Protein AF-M9V2Q6-F1 (afdb_monomer_lite)

Structure (mmCIF, N/CA/C/O backbone):
data_AF-M9V2Q6-F1
#
_entry.id   AF-M9V2Q6-F1
#
loop_
_atom_site.group_PDB
_atom_site.id
_atom_site.type_symbol
_atom_site.label_atom_id
_atom_site.label_alt_id
_atom_site.label_comp_id
_atom_site.label_asym_id
_atom_site.label_entity_id
_atom_site.label_seq_id
_atom_site.pdbx_PDB_ins_code
_atom_site.Cartn_x
_atom_site.Cartn_y
_atom_site.Cartn_z
_atom_site.occupancy
_atom_site.B_iso_or_equiv
_atom_site.auth_seq_id
_atom_site.auth_comp_id
_atom_site.auth_asym_id
_atom_site.auth_atom_id
_atom_site.pdbx_PDB_model_num
ATOM 1 N N . ASN A 1 1 ? 34.452 -15.647 -10.665 1.00 63.59 1 ASN A N 1
ATOM 2 C CA . ASN A 1 1 ? 34.315 -14.221 -10.285 1.00 63.59 1 ASN A CA 1
ATOM 3 C C . ASN A 1 1 ? 35.186 -13.336 -11.166 1.00 63.59 1 ASN A C 1
ATOM 5 O O . ASN A 1 1 ? 36.189 -12.822 -10.697 1.00 63.59 1 ASN A O 1
ATOM 9 N N . SER A 1 2 ? 34.833 -13.188 -12.444 1.00 81.12 2 SER A N 1
ATOM 10 C CA . SER A 1 2 ? 35.677 -12.499 -13.441 1.00 81.12 2 SER A CA 1
ATOM 11 C C . SER A 1 2 ? 34.898 -11.593 -14.402 1.00 81.12 2 SER A C 1
ATOM 13 O O . SER A 1 2 ? 35.513 -10.919 -15.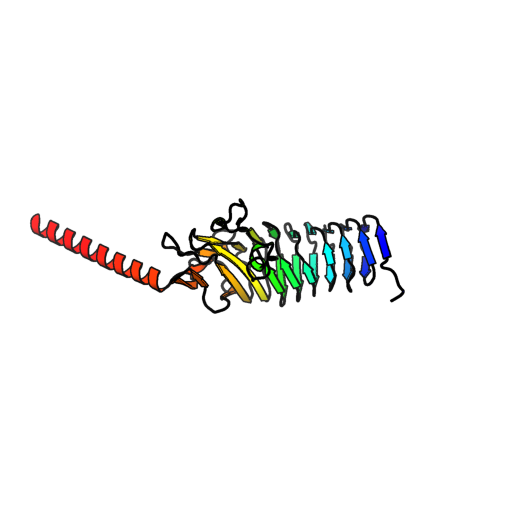219 1.00 81.12 2 SER A O 1
ATOM 15 N N . ILE A 1 3 ? 33.566 -11.535 -14.298 1.00 86.75 3 ILE A N 1
ATOM 16 C CA . ILE A 1 3 ? 32.744 -10.626 -15.103 1.00 86.75 3 ILE A CA 1
ATOM 17 C C . ILE A 1 3 ? 32.421 -9.401 -14.236 1.00 86.75 3 ILE A C 1
ATOM 19 O O . ILE A 1 3 ? 31.802 -9.571 -13.183 1.00 86.75 3 ILE A O 1
ATOM 23 N N . PRO A 1 4 ? 32.868 -8.190 -14.614 1.00 93.00 4 PRO A N 1
ATOM 24 C CA . PRO A 1 4 ? 32.534 -6.972 -13.887 1.00 93.00 4 PRO A CA 1
ATOM 25 C C . PRO A 1 4 ? 31.066 -6.586 -14.102 1.00 93.00 4 PRO A C 1
ATOM 27 O O . PRO A 1 4 ? 30.475 -6.898 -15.133 1.00 93.00 4 PRO A O 1
ATOM 30 N N . THR A 1 5 ? 30.490 -5.849 -13.151 1.00 96.31 5 THR A N 1
ATOM 31 C CA . THR A 1 5 ? 29.155 -5.260 -13.315 1.00 96.31 5 THR A CA 1
ATOM 32 C C . THR A 1 5 ? 29.193 -4.142 -14.354 1.00 96.31 5 THR A C 1
ATOM 34 O O . THR A 1 5 ? 29.822 -3.104 -14.122 1.00 96.31 5 THR A O 1
ATOM 37 N N . THR A 1 6 ? 28.479 -4.311 -15.467 1.00 98.00 6 THR A N 1
ATOM 38 C CA . THR A 1 6 ? 28.336 -3.292 -16.512 1.00 98.00 6 THR A CA 1
ATOM 39 C C . THR A 1 6 ? 27.699 -2.031 -15.936 1.00 98.00 6 THR A C 1
ATOM 41 O O . THR A 1 6 ? 26.622 -2.089 -15.346 1.00 98.00 6 THR A O 1
ATOM 44 N N . GLN A 1 7 ? 28.357 -0.886 -16.118 1.00 98.31 7 GLN A N 1
ATOM 45 C CA . GLN A 1 7 ? 27.815 0.421 -15.748 1.00 98.31 7 GLN A CA 1
ATOM 46 C C . GLN A 1 7 ? 27.148 1.048 -16.971 1.00 98.31 7 GLN A C 1
ATOM 48 O O . GLN A 1 7 ? 27.816 1.336 -17.961 1.00 98.31 7 GLN A O 1
ATOM 53 N N . ILE A 1 8 ? 25.841 1.268 -16.899 1.00 98.44 8 ILE A N 1
ATOM 54 C CA . ILE A 1 8 ? 25.074 1.984 -17.916 1.00 98.44 8 ILE A CA 1
ATOM 55 C C . ILE A 1 8 ? 24.845 3.386 -17.363 1.00 98.44 8 ILE A C 1
ATOM 57 O O . ILE A 1 8 ? 24.018 3.581 -16.478 1.00 98.44 8 ILE A O 1
ATOM 61 N N . ASN A 1 9 ? 25.633 4.352 -17.828 1.00 98.44 9 ASN A N 1
ATOM 62 C CA . ASN A 1 9 ? 25.577 5.731 -17.348 1.00 98.44 9 ASN A CA 1
ATOM 63 C C . ASN A 1 9 ? 24.771 6.569 -18.338 1.00 98.44 9 ASN A C 1
ATOM 65 O O . ASN A 1 9 ? 25.259 6.887 -19.420 1.00 98.44 9 ASN A O 1
ATOM 69 N N . GLY A 1 10 ? 23.537 6.901 -17.976 1.00 98.00 10 GLY A N 1
ATOM 70 C CA . GLY A 1 10 ? 22.618 7.608 -18.858 1.00 98.00 10 GLY A CA 1
ATOM 71 C C . GLY A 1 10 ? 21.169 7.233 -18.587 1.00 98.00 10 GLY A C 1
ATOM 72 O O . GLY A 1 10 ? 20.883 6.240 -17.925 1.00 98.00 10 GLY A O 1
ATOM 73 N N . SER A 1 11 ? 20.254 8.053 -19.095 1.00 98.44 11 SER A N 1
ATOM 74 C CA . SER A 1 11 ? 18.816 7.783 -19.004 1.00 98.44 11 SER A CA 1
ATOM 75 C C . SER A 1 11 ? 18.320 7.041 -20.245 1.00 98.44 11 SER A C 1
ATOM 77 O O . SER A 1 11 ? 18.898 7.174 -21.322 1.00 98.44 11 SER A O 1
ATOM 79 N N . ILE A 1 12 ? 17.239 6.281 -20.093 1.00 98.75 12 ILE A N 1
ATOM 80 C CA . ILE A 1 12 ? 16.606 5.501 -21.161 1.00 98.75 12 ILE A CA 1
ATOM 81 C C . ILE A 1 12 ? 15.215 6.080 -21.419 1.00 98.75 12 ILE A C 1
ATOM 83 O O . ILE A 1 12 ? 14.452 6.285 -20.479 1.00 98.75 12 ILE A O 1
ATOM 87 N N . ASN A 1 13 ? 14.877 6.329 -22.685 1.00 98.75 13 ASN A N 1
ATOM 88 C CA . ASN A 1 13 ? 13.529 6.716 -23.100 1.00 98.75 13 ASN A CA 1
ATOM 89 C C . ASN A 1 13 ? 13.002 5.666 -24.079 1.00 98.75 13 ASN A C 1
ATOM 91 O O . ASN A 1 13 ? 13.680 5.359 -25.059 1.00 98.75 13 ASN A O 1
ATOM 95 N N . LEU A 1 14 ? 11.824 5.112 -23.797 1.00 98.75 14 LEU A N 1
ATOM 96 C CA . LEU A 1 14 ? 11.160 4.102 -24.615 1.00 98.75 14 LEU A CA 1
ATOM 97 C C . LEU A 1 14 ? 9.819 4.650 -25.116 1.00 98.75 14 LEU A C 1
ATOM 99 O O . LEU A 1 14 ? 9.042 5.190 -24.330 1.00 98.75 14 LEU A O 1
ATOM 103 N N . THR A 1 15 ? 9.557 4.498 -26.412 1.00 98.50 15 THR A N 1
ATOM 104 C CA . THR A 1 15 ? 8.313 4.910 -27.087 1.00 98.50 15 THR A CA 1
ATOM 105 C C . THR A 1 15 ? 7.748 3.757 -27.909 1.00 98.50 15 THR A C 1
ATOM 107 O O . THR A 1 15 ? 8.392 2.709 -28.046 1.00 98.50 15 THR A O 1
ATOM 110 N N . ASP A 1 16 ? 6.552 3.940 -28.465 1.00 98.19 16 ASP A N 1
ATOM 111 C CA . ASP A 1 16 ? 5.881 2.970 -29.328 1.00 98.19 16 ASP A CA 1
ATOM 112 C C . ASP A 1 16 ? 5.758 1.592 -28.655 1.00 98.19 16 ASP A C 1
ATOM 114 O O . ASP A 1 16 ? 5.051 1.439 -27.663 1.00 98.19 16 ASP A O 1
ATOM 118 N N . ASN A 1 17 ? 6.465 0.585 -29.170 1.00 98.44 17 ASN A N 1
ATOM 119 C CA . ASN A 1 17 ? 6.501 -0.782 -28.645 1.00 98.44 17 ASN A CA 1
ATOM 120 C C . ASN A 1 17 ? 7.916 -1.182 -28.178 1.00 98.44 17 ASN A C 1
ATOM 122 O O . ASN A 1 17 ? 8.241 -2.369 -28.093 1.00 98.44 17 ASN A O 1
ATOM 126 N N . ALA A 1 18 ? 8.798 -0.205 -27.935 1.00 98.62 18 ALA A N 1
ATOM 127 C CA . ALA A 1 18 ? 10.183 -0.466 -27.560 1.00 98.62 18 ALA A CA 1
ATOM 128 C C . ALA A 1 18 ? 10.270 -1.246 -26.241 1.00 98.62 18 ALA A C 1
ATOM 130 O O . ALA A 1 18 ? 9.523 -0.997 -25.297 1.00 98.62 18 ALA A O 1
ATOM 131 N N . THR A 1 19 ? 11.213 -2.184 -26.166 1.00 98.69 19 THR A N 1
ATOM 132 C CA . THR A 1 19 ? 11.428 -3.020 -24.980 1.00 98.69 19 THR A CA 1
ATOM 133 C C . THR A 1 19 ? 12.894 -2.988 -24.570 1.00 98.69 19 THR A C 1
ATOM 135 O O . THR A 1 19 ? 13.773 -3.204 -25.404 1.00 98.69 19 THR A O 1
ATOM 138 N N . VAL A 1 20 ? 13.166 -2.772 -23.281 1.00 98.69 20 VAL A N 1
ATOM 139 C CA . VAL A 1 20 ? 14.511 -2.873 -22.695 1.00 98.69 20 VAL A CA 1
ATOM 140 C C . VAL A 1 20 ? 14.498 -3.796 -21.486 1.00 98.69 20 VAL A C 1
ATOM 142 O O . VAL A 1 20 ? 13.658 -3.676 -20.600 1.00 98.69 20 VAL A O 1
ATOM 145 N N . ASN A 1 21 ? 15.492 -4.682 -21.421 1.00 98.62 21 ASN A N 1
ATOM 146 C CA . ASN A 1 21 ? 15.710 -5.574 -20.289 1.00 98.62 21 ASN A CA 1
ATOM 147 C C . ASN A 1 21 ? 17.121 -5.360 -19.730 1.00 98.62 21 ASN A C 1
ATOM 149 O O . ASN A 1 21 ? 18.105 -5.598 -20.430 1.00 98.62 21 ASN A O 1
ATOM 153 N N . ILE A 1 22 ? 17.224 -4.963 -18.464 1.00 98.50 22 ILE A N 1
ATOM 154 C CA . ILE A 1 22 ? 18.486 -4.852 -17.728 1.00 98.50 22 ILE A CA 1
ATOM 155 C C . ILE A 1 22 ? 18.500 -5.948 -16.672 1.00 98.50 22 ILE A C 1
ATOM 157 O O . ILE A 1 22 ? 17.671 -5.956 -15.766 1.00 98.50 22 ILE A O 1
ATOM 161 N N . HIS A 1 23 ? 19.437 -6.885 -16.788 1.00 97.94 23 HIS A N 1
ATOM 162 C CA . HIS A 1 23 ? 19.469 -8.057 -15.923 1.00 97.94 23 HIS A CA 1
ATOM 163 C C . HIS A 1 23 ? 20.891 -8.494 -15.566 1.00 97.94 23 HIS A C 1
ATOM 165 O O . HIS A 1 23 ? 21.846 -8.190 -16.281 1.00 97.94 23 HIS A O 1
ATOM 171 N N . GLY A 1 24 ? 21.037 -9.236 -14.466 1.00 97.19 24 GLY A N 1
ATOM 172 C CA . GLY A 1 24 ? 22.316 -9.825 -14.075 1.00 97.19 24 GLY A CA 1
ATOM 173 C C . GLY A 1 24 ? 23.302 -8.801 -13.515 1.00 97.19 24 GLY A C 1
ATOM 174 O O . GLY A 1 24 ? 22.954 -7.922 -12.728 1.00 97.19 24 GLY A O 1
ATOM 175 N N . LEU A 1 25 ? 24.564 -8.919 -13.932 1.00 97.25 25 LEU A N 1
ATOM 176 C CA . LEU A 1 25 ? 25.657 -8.033 -13.530 1.00 97.25 25 LEU A CA 1
ATOM 177 C C . LEU A 1 25 ? 25.597 -6.701 -14.295 1.00 97.25 25 LEU A C 1
ATOM 179 O O . LEU A 1 25 ? 26.531 -6.333 -15.001 1.00 97.25 25 LEU A O 1
ATOM 183 N N . ALA A 1 26 ? 24.497 -5.967 -14.142 1.00 98.38 26 ALA A N 1
ATOM 184 C CA . ALA A 1 26 ? 24.284 -4.664 -14.758 1.00 98.38 26 ALA A CA 1
ATOM 185 C C . ALA A 1 26 ? 23.773 -3.642 -13.738 1.00 98.38 26 ALA A C 1
ATOM 187 O O . ALA A 1 26 ? 22.954 -3.945 -12.865 1.00 98.38 26 ALA A O 1
ATOM 188 N N . LYS A 1 27 ? 24.265 -2.409 -13.864 1.00 98.69 27 LYS A N 1
ATOM 189 C CA . LYS A 1 27 ? 23.850 -1.266 -13.061 1.00 98.69 27 LYS A CA 1
ATOM 190 C C . LYS A 1 27 ? 23.510 -0.082 -13.960 1.00 98.69 27 LYS A C 1
ATOM 192 O O . LYS A 1 27 ? 24.400 0.469 -14.603 1.00 98.69 27 LYS A O 1
ATOM 197 N N . LEU A 1 28 ? 22.242 0.319 -13.971 1.00 98.81 28 LEU A N 1
ATOM 198 C CA . LEU A 1 28 ? 21.776 1.547 -14.611 1.00 98.81 28 LEU A CA 1
ATOM 199 C C . LEU A 1 28 ? 21.917 2.722 -13.644 1.00 98.81 28 LEU A C 1
ATOM 201 O O . LEU A 1 28 ? 21.315 2.719 -12.575 1.00 98.81 28 LEU A O 1
ATOM 205 N N . ASN A 1 29 ? 22.695 3.728 -14.021 1.00 98.75 29 ASN A N 1
ATOM 206 C CA . ASN A 1 29 ? 22.812 5.002 -13.322 1.00 98.75 29 ASN A CA 1
ATOM 207 C C . ASN A 1 29 ? 22.084 6.067 -14.162 1.00 98.75 29 ASN A C 1
ATOM 209 O O . ASN A 1 29 ? 22.701 6.766 -14.969 1.00 98.75 29 ASN A O 1
ATOM 213 N N . GLY A 1 30 ? 20.760 6.140 -14.012 1.00 98.62 30 GLY A N 1
ATOM 214 C CA . GLY A 1 30 ? 19.901 7.055 -14.755 1.00 98.62 30 GLY A CA 1
ATOM 215 C C . GLY A 1 30 ? 18.412 6.729 -14.654 1.00 98.62 30 GLY A C 1
ATOM 216 O O . GLY A 1 30 ? 18.001 5.692 -14.126 1.00 98.62 30 GLY A O 1
ATOM 217 N N . ASN A 1 31 ? 17.597 7.655 -15.157 1.00 98.88 31 ASN A N 1
ATOM 218 C CA . ASN A 1 31 ? 16.143 7.522 -15.155 1.00 98.88 31 ASN A CA 1
ATOM 219 C C . ASN A 1 31 ? 15.672 6.677 -16.344 1.00 98.88 31 ASN A C 1
ATOM 221 O O . ASN A 1 31 ? 16.331 6.635 -17.385 1.00 98.88 31 ASN A O 1
ATOM 225 N N . VAL A 1 32 ? 14.503 6.056 -16.209 1.00 98.88 32 VAL A N 1
ATOM 226 C CA . VAL A 1 32 ? 13.803 5.388 -17.311 1.00 98.88 32 VAL A CA 1
ATOM 227 C C . VAL A 1 32 ? 12.451 6.064 -17.516 1.00 98.88 32 VAL A C 1
ATOM 229 O O . VAL A 1 32 ? 11.655 6.150 -16.582 1.00 98.88 32 VAL A O 1
ATOM 232 N N . THR A 1 33 ? 12.192 6.526 -18.735 1.00 98.94 33 THR A N 1
ATOM 233 C CA . THR A 1 33 ? 10.888 7.050 -19.158 1.00 98.94 33 THR A CA 1
ATOM 234 C C . THR A 1 33 ? 10.279 6.090 -20.168 1.00 98.94 33 THR A C 1
ATOM 236 O O . THR A 1 33 ? 10.922 5.762 -21.165 1.00 98.94 33 THR A O 1
ATOM 239 N N . LEU A 1 34 ? 9.046 5.659 -19.926 1.00 98.81 34 LEU A N 1
ATOM 240 C CA . LEU A 1 34 ? 8.287 4.793 -20.815 1.00 98.81 34 LEU A CA 1
ATOM 241 C C . LEU A 1 34 ? 6.994 5.472 -21.265 1.00 98.81 34 LEU A C 1
ATOM 243 O O . LEU A 1 34 ? 6.245 5.982 -20.432 1.00 98.81 34 LEU A O 1
ATOM 247 N N . ILE A 1 35 ? 6.735 5.439 -22.569 1.00 98.56 35 ILE A N 1
ATOM 248 C CA . ILE A 1 35 ? 5.553 6.014 -23.222 1.00 98.56 35 ILE A CA 1
ATOM 249 C C . ILE A 1 35 ? 4.928 4.953 -24.152 1.00 98.56 35 ILE A C 1
ATOM 251 O O . ILE A 1 35 ? 5.567 3.957 -24.500 1.00 98.56 35 ILE A O 1
ATOM 255 N N . ASP A 1 36 ? 3.671 5.153 -24.542 1.00 98.56 36 ASP A N 1
ATOM 256 C CA . ASP A 1 36 ? 2.891 4.292 -25.445 1.00 98.56 36 ASP A CA 1
ATOM 257 C C . ASP A 1 36 ? 2.695 2.875 -24.908 1.00 98.56 36 ASP A C 1
ATOM 259 O O . ASP A 1 36 ? 2.048 2.721 -23.884 1.00 98.56 36 ASP A O 1
ATOM 263 N N . HIS A 1 37 ? 3.210 1.848 -25.578 1.00 98.62 37 HIS A N 1
ATOM 264 C CA . HIS A 1 37 ? 3.114 0.440 -25.180 1.00 98.62 37 HIS A CA 1
ATOM 265 C C . HIS A 1 37 ? 4.493 -0.132 -24.820 1.00 98.62 37 HIS A C 1
ATOM 267 O O . HIS A 1 37 ? 4.700 -1.351 -24.835 1.00 98.62 37 HIS A O 1
ATOM 273 N N . SER A 1 38 ? 5.457 0.746 -24.530 1.00 98.88 38 SER A N 1
ATOM 274 C CA . SER A 1 38 ? 6.830 0.351 -24.244 1.00 98.88 38 SER A CA 1
ATOM 275 C C . SER A 1 38 ? 6.978 -0.402 -22.921 1.00 98.88 38 SER A C 1
ATOM 277 O O . SER A 1 38 ? 6.137 -0.323 -22.020 1.00 98.88 38 SER A O 1
ATOM 279 N N . GLN A 1 39 ? 8.060 -1.174 -22.824 1.00 98.88 39 GLN A N 1
ATOM 280 C CA . GLN A 1 39 ? 8.274 -2.144 -21.754 1.00 98.88 39 GLN A CA 1
ATOM 281 C C . GLN A 1 39 ? 9.688 -2.050 -21.180 1.00 98.88 39 GLN A C 1
ATOM 283 O O . GLN A 1 39 ? 10.676 -2.063 -21.918 1.00 98.88 39 GLN A O 1
ATOM 288 N N . PHE A 1 40 ? 9.803 -2.026 -19.855 1.00 98.94 40 PHE A N 1
ATOM 289 C CA . PHE A 1 40 ? 11.090 -2.059 -19.158 1.00 98.94 40 PHE A CA 1
ATOM 290 C C . PHE A 1 40 ? 11.111 -3.160 -18.106 1.00 98.94 40 PHE A C 1
ATOM 292 O O . PHE A 1 40 ? 10.247 -3.207 -17.233 1.00 98.94 40 PHE A O 1
ATOM 299 N N . THR A 1 41 ? 12.142 -3.998 -18.132 1.00 98.94 41 THR A N 1
ATOM 300 C CA . THR A 1 41 ? 12.368 -4.994 -17.082 1.00 98.94 41 THR A CA 1
ATOM 301 C C . THR A 1 41 ? 13.724 -4.779 -16.433 1.00 98.94 41 THR A C 1
ATOM 303 O O . THR A 1 41 ? 14.751 -4.799 -17.113 1.00 98.94 41 THR A O 1
ATOM 306 N N . LEU A 1 42 ? 13.736 -4.647 -15.109 1.00 98.88 42 LEU A N 1
ATOM 307 C CA . LEU A 1 42 ? 14.929 -4.746 -14.277 1.00 98.88 42 LEU A CA 1
ATOM 308 C C . LEU A 1 42 ? 14.881 -6.080 -13.526 1.00 98.88 42 LEU A C 1
ATOM 310 O O . LEU A 1 42 ? 13.975 -6.281 -12.719 1.00 98.88 42 LEU A O 1
ATOM 314 N N . SER A 1 43 ? 15.821 -6.996 -13.774 1.00 98.81 43 SER A N 1
ATOM 315 C CA . SER A 1 43 ? 15.738 -8.340 -13.184 1.00 98.81 43 SER A CA 1
ATOM 316 C C . SER A 1 43 ? 17.062 -8.986 -12.776 1.00 98.81 43 SER A C 1
ATOM 318 O O . SER A 1 43 ? 18.147 -8.465 -13.026 1.00 98.81 43 SER A O 1
ATOM 320 N N . ASN A 1 44 ? 16.985 -10.148 -12.124 1.00 97.88 44 ASN A N 1
ATOM 321 C CA . ASN A 1 44 ? 18.126 -11.034 -11.861 1.00 97.88 44 ASN A CA 1
ATOM 322 C C . ASN A 1 44 ? 19.315 -10.329 -11.184 1.00 97.88 44 ASN A C 1
ATOM 324 O O . ASN A 1 44 ? 20.437 -10.369 -11.683 1.00 97.88 44 ASN A O 1
ATOM 328 N N . ASN A 1 45 ? 19.074 -9.685 -10.044 1.00 97.38 45 ASN A N 1
ATOM 329 C CA . ASN A 1 45 ? 20.042 -8.925 -9.247 1.00 97.38 45 ASN A CA 1
ATOM 330 C C . ASN A 1 45 ? 20.625 -7.665 -9.909 1.00 97.38 45 ASN A C 1
ATOM 332 O O . ASN A 1 45 ? 21.527 -7.045 -9.334 1.00 97.38 45 ASN A O 1
ATOM 336 N N . ALA A 1 46 ? 20.098 -7.234 -11.058 1.00 98.56 46 ALA A N 1
ATOM 337 C CA . ALA A 1 46 ? 20.456 -5.937 -11.614 1.00 98.56 46 ALA A CA 1
ATOM 338 C C . ALA A 1 46 ? 20.056 -4.797 -10.669 1.00 98.56 46 ALA A C 1
ATOM 340 O O . ALA A 1 46 ? 19.180 -4.925 -9.807 1.00 98.56 46 ALA A O 1
ATOM 341 N N . THR A 1 47 ? 20.727 -3.660 -10.824 1.00 98.81 47 THR A N 1
ATOM 342 C CA . THR A 1 47 ? 20.469 -2.465 -10.018 1.00 98.81 47 THR A CA 1
ATOM 343 C C . THR A 1 47 ? 20.158 -1.274 -10.913 1.00 98.81 47 THR A C 1
ATOM 345 O O . THR A 1 47 ? 20.839 -1.051 -11.908 1.00 98.81 47 THR A O 1
ATOM 348 N N . GLN A 1 48 ? 19.179 -0.467 -10.527 1.00 98.75 48 GLN A N 1
ATOM 349 C CA . GLN A 1 48 ? 18.963 0.865 -11.076 1.00 98.75 48 GLN A CA 1
ATOM 350 C C . GLN A 1 48 ? 19.113 1.897 -9.961 1.00 98.75 48 GLN A C 1
ATOM 352 O O . GLN A 1 48 ? 18.579 1.716 -8.870 1.00 98.75 48 GLN A O 1
ATOM 357 N N . ILE A 1 49 ? 19.828 2.980 -10.245 1.00 98.81 49 ILE A N 1
ATOM 358 C CA . ILE A 1 49 ? 19.830 4.211 -9.460 1.00 98.81 49 ILE A CA 1
ATOM 359 C C . ILE A 1 49 ? 19.225 5.294 -10.345 1.00 98.81 49 ILE A C 1
ATOM 361 O O . ILE A 1 49 ? 19.849 5.718 -11.318 1.00 98.81 49 ILE A O 1
ATOM 365 N N . GLY A 1 50 ? 18.007 5.707 -10.019 1.00 98.69 50 GLY A N 1
ATOM 366 C CA . GLY A 1 50 ? 17.209 6.627 -10.821 1.00 98.69 50 GLY A CA 1
ATOM 367 C C . GLY A 1 50 ? 15.733 6.247 -10.821 1.00 98.69 50 GLY A C 1
ATOM 368 O O . GLY A 1 50 ? 15.355 5.142 -10.437 1.00 98.69 50 GLY A O 1
ATOM 369 N N . ASN A 1 51 ? 14.898 7.187 -11.246 1.00 98.88 51 ASN A N 1
ATOM 370 C CA . ASN A 1 51 ? 13.446 7.054 -11.213 1.00 98.88 51 ASN A CA 1
ATOM 371 C C . ASN A 1 51 ? 12.915 6.305 -12.443 1.00 98.88 51 ASN A C 1
ATOM 373 O O . ASN A 1 51 ? 13.544 6.312 -13.504 1.00 98.88 51 ASN A O 1
ATOM 377 N N . ILE A 1 52 ? 11.719 5.731 -12.314 1.00 98.94 52 ILE A N 1
ATOM 378 C CA . ILE A 1 52 ? 10.932 5.214 -13.437 1.00 98.94 52 ILE A CA 1
ATOM 379 C C . ILE A 1 52 ? 9.678 6.080 -13.592 1.00 98.94 52 ILE A C 1
ATOM 381 O O . ILE A 1 52 ? 8.933 6.287 -12.631 1.00 98.94 52 ILE A O 1
ATOM 385 N N . LYS A 1 53 ? 9.435 6.588 -14.800 1.00 98.94 53 LYS A N 1
ATOM 386 C CA . LYS A 1 53 ? 8.199 7.283 -15.171 1.00 98.94 53 LYS A CA 1
ATOM 387 C C . LYS A 1 53 ? 7.505 6.515 -16.289 1.00 98.94 53 LYS A C 1
ATOM 389 O O . LYS A 1 53 ? 8.143 6.224 -17.298 1.00 98.94 53 LYS A O 1
ATOM 394 N N . LEU A 1 54 ? 6.224 6.214 -16.113 1.00 98.81 54 LEU A N 1
ATOM 395 C CA . LEU A 1 54 ? 5.400 5.511 -17.092 1.00 98.81 54 LEU A CA 1
ATOM 396 C C . LEU A 1 54 ? 4.165 6.337 -17.451 1.00 98.81 54 LEU A C 1
ATOM 398 O O . LEU A 1 54 ? 3.553 6.915 -16.556 1.00 98.81 54 LEU A O 1
ATOM 402 N N . SER A 1 55 ? 3.787 6.344 -18.726 1.00 98.75 55 SER A N 1
ATOM 403 C CA . SER A 1 55 ? 2.547 6.948 -19.230 1.00 98.75 55 SER A CA 1
ATOM 404 C C . SER A 1 55 ? 1.904 6.080 -20.322 1.00 98.75 55 SER A C 1
ATOM 406 O O . SER A 1 55 ? 2.500 5.099 -20.777 1.00 98.75 55 SER A O 1
ATOM 408 N N . ASN A 1 56 ? 0.704 6.441 -20.778 1.00 98.62 56 ASN A N 1
ATOM 409 C CA . ASN A 1 56 ? -0.104 5.679 -21.742 1.00 98.62 56 ASN A CA 1
ATOM 410 C C . ASN A 1 56 ? -0.364 4.231 -21.274 1.00 98.62 56 ASN A C 1
ATOM 412 O O . ASN A 1 56 ? -0.987 4.031 -20.241 1.00 98.62 56 ASN A O 1
ATOM 416 N N . HIS A 1 57 ? 0.085 3.220 -22.016 1.00 98.62 57 HIS A N 1
ATOM 417 C CA . HIS A 1 57 ? -0.077 1.788 -21.724 1.00 98.62 57 HIS A CA 1
ATOM 418 C C . HIS A 1 57 ? 1.269 1.113 -21.403 1.00 98.62 57 HIS A C 1
ATOM 420 O O . HIS A 1 57 ? 1.411 -0.111 -21.522 1.00 98.62 57 HIS A O 1
ATOM 426 N N . ALA A 1 58 ? 2.281 1.907 -21.044 1.00 98.81 58 ALA A N 1
ATOM 427 C CA . ALA A 1 58 ? 3.614 1.411 -20.762 1.00 98.81 58 ALA A CA 1
ATOM 428 C C . ALA A 1 58 ? 3.632 0.524 -19.515 1.00 98.81 58 ALA A C 1
ATOM 430 O O . ALA A 1 58 ? 2.876 0.755 -18.565 1.00 98.81 58 ALA A O 1
ATOM 431 N N . ASN A 1 59 ? 4.540 -0.458 -19.482 1.00 98.81 59 ASN A N 1
ATOM 432 C CA . ASN A 1 59 ? 4.709 -1.290 -18.292 1.00 98.81 59 ASN A CA 1
ATOM 433 C C . ASN A 1 59 ? 6.173 -1.427 -17.874 1.00 98.81 59 ASN A C 1
ATOM 435 O O . ASN A 1 59 ? 7.081 -1.564 -18.693 1.00 98.81 59 ASN A O 1
ATOM 439 N N . ALA A 1 60 ? 6.399 -1.407 -16.562 1.00 98.94 60 ALA A N 1
ATOM 440 C CA . ALA A 1 60 ? 7.704 -1.671 -15.978 1.00 98.94 60 ALA A CA 1
ATOM 441 C C . ALA A 1 60 ? 7.613 -2.785 -14.942 1.00 98.94 60 ALA A C 1
ATOM 443 O O . ALA A 1 60 ? 6.705 -2.807 -14.111 1.00 98.94 60 ALA A O 1
ATOM 444 N N . THR A 1 61 ? 8.584 -3.691 -14.980 1.00 98.94 61 THR A N 1
ATOM 445 C CA . THR A 1 61 ? 8.708 -4.794 -14.031 1.00 98.94 61 THR A CA 1
ATOM 446 C C . THR A 1 61 ? 10.062 -4.742 -13.338 1.00 98.94 61 THR A C 1
ATOM 448 O O . THR A 1 61 ? 11.101 -4.660 -13.990 1.00 98.94 61 THR A O 1
ATOM 451 N N . VAL A 1 62 ? 10.055 -4.829 -12.011 1.00 98.94 62 VAL A N 1
ATOM 452 C CA . VAL A 1 62 ? 11.249 -5.059 -11.192 1.00 98.94 62 VAL A CA 1
ATOM 453 C C . VAL A 1 62 ? 11.115 -6.444 -10.575 1.00 98.94 62 VAL A C 1
ATOM 455 O O . VAL A 1 62 ? 10.260 -6.640 -9.715 1.00 98.94 62 VAL A O 1
ATOM 458 N N . ASP A 1 63 ? 11.928 -7.401 -11.022 1.00 98.81 63 ASP A N 1
ATOM 459 C CA . ASP A 1 63 ? 11.831 -8.808 -10.614 1.00 98.81 63 ASP A CA 1
ATOM 460 C C . ASP A 1 63 ? 13.151 -9.349 -10.062 1.00 98.81 63 ASP A C 1
ATOM 462 O O . ASP A 1 63 ? 14.129 -9.503 -10.794 1.00 98.81 63 ASP A O 1
ATOM 466 N N . ASN A 1 64 ? 13.179 -9.660 -8.764 1.00 98.69 64 ASN A N 1
ATOM 467 C CA . ASN A 1 64 ? 14.387 -10.076 -8.053 1.00 98.69 64 ASN A CA 1
ATOM 468 C C . ASN A 1 64 ? 15.561 -9.111 -8.323 1.00 98.69 64 ASN A C 1
ATOM 470 O O . ASN A 1 64 ? 16.652 -9.519 -8.727 1.00 98.69 64 ASN A O 1
ATOM 474 N N . ALA A 1 65 ? 15.315 -7.806 -8.186 1.00 98.69 65 ALA A N 1
ATOM 475 C CA . ALA A 1 65 ? 16.267 -6.753 -8.531 1.00 98.69 65 ALA A CA 1
ATOM 476 C C . ALA A 1 65 ? 16.161 -5.541 -7.596 1.00 98.69 65 ALA A C 1
ATOM 478 O O . ALA A 1 65 ? 15.297 -5.475 -6.722 1.00 98.69 65 ALA A O 1
ATOM 479 N N . LYS A 1 66 ? 17.080 -4.578 -7.749 1.00 98.75 66 LYS A N 1
ATOM 480 C CA . LYS A 1 66 ? 17.187 -3.406 -6.868 1.00 98.75 66 LYS A CA 1
ATOM 481 C C . LYS A 1 66 ? 16.891 -2.115 -7.622 1.00 98.75 66 LYS A C 1
ATOM 483 O O . LYS A 1 66 ? 17.751 -1.615 -8.343 1.00 98.75 66 LYS A O 1
ATOM 488 N N . LEU A 1 67 ? 15.708 -1.544 -7.403 1.00 98.81 67 LEU A N 1
ATOM 489 C CA . LEU A 1 67 ? 15.369 -0.194 -7.855 1.00 98.81 67 LEU A CA 1
ATOM 490 C C . LEU A 1 67 ? 15.599 0.817 -6.722 1.00 98.81 67 LEU A C 1
ATOM 492 O O . LEU A 1 67 ? 14.910 0.795 -5.702 1.00 98.81 67 LEU A O 1
ATOM 496 N N . ASN A 1 68 ? 16.568 1.707 -6.916 1.00 98.62 68 ASN A N 1
ATOM 497 C CA . ASN A 1 68 ? 16.869 2.826 -6.032 1.00 98.62 68 ASN A CA 1
ATOM 498 C C . ASN A 1 68 ? 16.409 4.137 -6.689 1.00 98.62 68 ASN A C 1
ATOM 500 O O . ASN A 1 68 ? 17.196 4.853 -7.312 1.00 98.62 68 ASN A O 1
ATOM 504 N N . GLY A 1 69 ? 15.104 4.386 -6.608 1.00 98.44 69 GLY A N 1
ATOM 505 C CA . GLY A 1 69 ? 14.444 5.563 -7.156 1.00 98.44 69 GLY A CA 1
ATOM 506 C C . GLY A 1 69 ? 12.926 5.426 -7.118 1.00 98.44 69 GLY A C 1
ATOM 507 O O . GLY A 1 69 ? 12.394 4.342 -6.886 1.00 98.44 69 GLY A O 1
ATOM 508 N N . ASN A 1 70 ? 12.232 6.540 -7.321 1.00 98.88 70 ASN A N 1
ATOM 509 C CA . ASN A 1 70 ? 10.776 6.613 -7.252 1.00 98.88 70 ASN A CA 1
ATOM 510 C C . ASN A 1 70 ? 10.123 6.118 -8.549 1.00 98.88 70 ASN A C 1
ATOM 512 O O . ASN A 1 70 ? 10.713 6.201 -9.630 1.00 98.88 70 ASN A O 1
ATOM 516 N N . VAL A 1 71 ? 8.873 5.671 -8.443 1.00 98.94 71 VAL A N 1
ATOM 517 C CA . VAL A 1 71 ? 8.038 5.250 -9.573 1.00 98.94 71 VAL A CA 1
ATOM 518 C C . VAL A 1 71 ? 6.827 6.170 -9.685 1.00 98.94 71 VAL A C 1
ATOM 520 O O . VAL A 1 71 ? 6.099 6.356 -8.712 1.00 98.94 71 VAL A O 1
ATOM 523 N N . ASN A 1 72 ? 6.603 6.734 -10.871 1.00 98.88 72 ASN A N 1
ATOM 524 C CA . ASN A 1 72 ? 5.435 7.563 -11.171 1.00 98.88 72 ASN A CA 1
ATOM 525 C C . ASN A 1 72 ? 4.701 6.997 -12.387 1.00 98.88 72 ASN A C 1
ATOM 527 O O . ASN A 1 72 ? 5.322 6.805 -13.434 1.00 98.88 72 ASN A O 1
ATOM 531 N N . LEU A 1 73 ? 3.402 6.750 -12.248 1.00 98.81 73 LEU A N 1
ATOM 532 C CA . LEU A 1 73 ? 2.538 6.226 -13.299 1.00 98.81 73 LEU A CA 1
ATOM 533 C C . LEU A 1 73 ? 1.468 7.253 -13.665 1.00 98.81 73 LEU A C 1
ATOM 535 O O . LEU A 1 73 ? 0.860 7.837 -12.761 1.00 98.81 73 LEU A O 1
ATOM 539 N N . THR A 1 74 ? 1.219 7.406 -14.966 1.00 98.81 74 THR A N 1
ATOM 540 C CA . THR A 1 74 ? 0.055 8.116 -15.500 1.00 98.81 74 THR A CA 1
ATOM 541 C C . THR A 1 74 ? -0.749 7.276 -16.493 1.00 98.81 74 THR A C 1
ATOM 543 O O . THR A 1 74 ? -0.241 6.291 -17.039 1.00 98.81 74 THR A O 1
ATOM 546 N N . ASP A 1 75 ? -1.988 7.684 -16.756 1.00 98.38 75 ASP A N 1
ATOM 547 C CA . ASP A 1 75 ? -2.884 7.089 -17.755 1.00 98.38 75 ASP A CA 1
ATOM 548 C C . ASP A 1 75 ? -3.222 5.616 -17.431 1.00 98.38 75 ASP A C 1
ATOM 550 O O . ASP A 1 75 ? -3.708 5.293 -16.358 1.00 98.38 75 ASP A O 1
ATOM 554 N N . SER A 1 76 ? -2.977 4.677 -18.344 1.00 98.50 76 SER A N 1
ATOM 555 C CA . SER A 1 76 ? -3.214 3.238 -18.147 1.00 98.50 76 SER A CA 1
ATOM 556 C C . SER A 1 76 ? -1.926 2.458 -17.854 1.00 98.50 76 SER A C 1
ATOM 558 O O . SER A 1 76 ? -1.870 1.242 -18.057 1.00 98.50 76 SER A O 1
ATOM 560 N N . ALA A 1 77 ? -0.871 3.143 -17.400 1.00 98.81 77 ALA A N 1
ATOM 561 C CA . ALA A 1 77 ? 0.422 2.523 -17.165 1.00 98.81 77 ALA A CA 1
ATOM 562 C C . ALA A 1 77 ? 0.388 1.525 -15.999 1.00 98.81 77 ALA A C 1
ATOM 564 O O . ALA A 1 77 ? -0.370 1.676 -15.030 1.00 98.81 77 ALA A O 1
ATOM 565 N N . GLN A 1 78 ? 1.266 0.519 -16.064 1.00 98.94 78 GLN A N 1
ATOM 566 C CA . GLN A 1 78 ? 1.340 -0.525 -15.042 1.00 98.94 78 GLN A CA 1
ATOM 567 C C . GLN A 1 78 ? 2.755 -0.731 -14.506 1.00 98.94 78 GLN A C 1
ATOM 569 O O . GLN A 1 78 ? 3.734 -0.806 -15.248 1.00 98.94 78 GLN A O 1
ATOM 574 N N . PHE A 1 79 ? 2.864 -0.886 -13.190 1.00 98.94 79 PHE A N 1
ATOM 575 C CA . PHE A 1 79 ? 4.116 -1.212 -12.517 1.00 98.94 79 PHE A CA 1
ATOM 576 C C . PHE A 1 79 ? 3.977 -2.522 -11.752 1.00 98.94 79 PHE A C 1
ATOM 578 O O . PHE A 1 79 ? 3.057 -2.693 -10.948 1.00 98.94 79 PHE A O 1
ATOM 585 N N . SER A 1 80 ? 4.913 -3.442 -11.977 1.00 98.94 80 SER A N 1
ATOM 586 C CA . SER A 1 80 ? 4.981 -4.713 -11.269 1.00 98.94 80 SER A CA 1
ATOM 587 C C . SER A 1 80 ? 6.269 -4.824 -10.460 1.00 98.94 80 SER A C 1
ATOM 589 O O . SER A 1 80 ? 7.370 -4.708 -10.994 1.00 98.94 80 SER A O 1
ATOM 591 N N . LEU A 1 81 ? 6.127 -5.089 -9.163 1.00 98.94 81 LEU A N 1
ATOM 592 C CA . LEU A 1 81 ? 7.226 -5.413 -8.265 1.00 98.94 81 LEU A CA 1
ATOM 593 C C . LEU A 1 81 ? 7.119 -6.887 -7.878 1.00 98.94 81 LEU A C 1
ATOM 595 O O . LEU A 1 81 ? 6.148 -7.293 -7.239 1.00 98.94 81 LEU A O 1
ATOM 599 N N . LYS A 1 82 ? 8.120 -7.680 -8.253 1.00 98.88 82 LYS A N 1
ATOM 600 C CA . LYS A 1 82 ? 8.141 -9.128 -8.057 1.00 98.88 82 LYS A CA 1
ATOM 601 C C . LYS A 1 82 ? 9.381 -9.558 -7.298 1.00 98.88 82 LYS A C 1
ATOM 603 O O . LYS A 1 82 ? 10.476 -9.083 -7.596 1.00 98.88 82 LYS A O 1
ATOM 608 N N . ASN A 1 83 ? 9.224 -10.446 -6.318 1.00 98.62 83 ASN A N 1
ATOM 609 C CA . ASN A 1 83 ? 10.344 -11.081 -5.608 1.00 98.62 83 ASN A CA 1
ATOM 610 C C . ASN A 1 83 ? 11.400 -10.074 -5.097 1.00 98.62 83 ASN A C 1
ATOM 612 O O . ASN A 1 83 ? 12.595 -10.360 -5.085 1.00 98.62 83 ASN A O 1
ATOM 616 N N . SER A 1 84 ? 10.974 -8.854 -4.760 1.00 98.44 84 SER A N 1
ATOM 617 C CA . SER A 1 84 ? 11.860 -7.708 -4.538 1.00 98.44 84 SER A CA 1
ATOM 618 C C . SER A 1 84 ? 11.445 -6.926 -3.300 1.00 98.44 84 SER A C 1
ATOM 620 O O . SER A 1 84 ? 10.278 -6.917 -2.897 1.00 98.44 84 SER A O 1
ATOM 622 N N . HIS A 1 85 ? 12.420 -6.238 -2.712 1.00 98.25 85 HIS A N 1
ATOM 623 C CA . HIS A 1 85 ? 12.188 -5.218 -1.700 1.00 98.25 85 HIS A CA 1
ATOM 624 C C . HIS A 1 85 ? 12.302 -3.831 -2.332 1.00 98.25 85 HIS A C 1
ATOM 626 O O . HIS A 1 85 ? 13.250 -3.559 -3.070 1.00 98.25 85 HIS A O 1
ATOM 632 N N . PHE A 1 86 ? 11.357 -2.954 -2.016 1.00 98.62 86 PHE A N 1
ATOM 633 C CA . PHE A 1 86 ? 11.326 -1.579 -2.488 1.00 98.62 86 PHE A CA 1
ATOM 634 C C . PHE A 1 86 ? 11.054 -0.629 -1.324 1.00 98.62 86 PHE A C 1
ATOM 636 O O . PHE A 1 86 ? 10.157 -0.868 -0.522 1.00 98.62 86 PHE A O 1
ATOM 643 N N . SER A 1 87 ? 11.820 0.455 -1.231 1.00 97.75 87 SER A N 1
ATOM 644 C CA . SER A 1 87 ? 11.767 1.396 -0.102 1.00 97.75 87 SER A CA 1
ATOM 645 C C . SER A 1 87 ? 11.645 2.858 -0.542 1.00 97.75 87 SER A C 1
ATOM 647 O O . SER A 1 87 ? 12.044 3.764 0.186 1.00 97.75 87 SER A O 1
ATOM 649 N N . HIS A 1 88 ? 11.170 3.084 -1.768 1.00 98.56 88 HIS A N 1
ATOM 650 C CA . HIS A 1 88 ? 11.018 4.408 -2.369 1.00 98.56 88 HIS A CA 1
ATOM 651 C C . HIS A 1 88 ? 9.544 4.693 -2.679 1.00 98.56 88 HIS A C 1
ATOM 653 O O . HIS A 1 88 ? 8.653 3.887 -2.382 1.00 98.56 88 HIS A O 1
ATOM 659 N N . GLN A 1 89 ? 9.267 5.876 -3.222 1.00 98.56 89 GLN A N 1
ATOM 660 C CA . GLN A 1 89 ? 7.900 6.315 -3.462 1.00 98.56 89 GLN A CA 1
ATOM 661 C C . GLN A 1 89 ? 7.308 5.637 -4.706 1.00 98.56 89 GLN A C 1
ATOM 663 O O . GLN A 1 89 ? 7.990 5.484 -5.722 1.00 98.56 89 GLN A O 1
ATOM 668 N N . ILE A 1 90 ? 6.026 5.272 -4.627 1.00 98.81 90 ILE A N 1
ATOM 669 C CA . ILE A 1 90 ? 5.195 4.899 -5.777 1.00 98.81 90 ILE A CA 1
ATOM 670 C C . ILE A 1 90 ? 4.004 5.849 -5.796 1.00 98.81 90 ILE A C 1
ATOM 672 O O . ILE A 1 90 ? 3.308 5.979 -4.789 1.00 98.81 90 ILE A O 1
ATOM 676 N N . GLN A 1 91 ? 3.774 6.491 -6.935 1.00 98.62 91 GLN A N 1
ATOM 677 C CA . GLN A 1 91 ? 2.639 7.375 -7.164 1.00 98.62 91 GLN A CA 1
ATOM 678 C C . GLN A 1 91 ? 1.950 6.969 -8.468 1.00 98.62 91 GLN A C 1
ATOM 680 O O . GLN A 1 91 ? 2.614 6.816 -9.491 1.00 98.62 91 GLN A O 1
ATOM 685 N N . GLY A 1 92 ? 0.631 6.790 -8.435 1.00 98.19 92 GLY A N 1
ATOM 686 C CA . GLY A 1 92 ? -0.166 6.443 -9.613 1.00 98.19 92 GLY A CA 1
ATOM 687 C C . GLY A 1 92 ? -1.431 7.284 -9.685 1.00 98.19 92 GLY A C 1
ATOM 688 O O . GLY A 1 92 ? -2.152 7.399 -8.690 1.00 98.19 92 GLY A O 1
ATOM 689 N N . ASP A 1 93 ? -1.677 7.897 -10.840 1.00 95.38 93 ASP A N 1
ATOM 690 C CA . ASP A 1 93 ? -2.912 8.631 -11.108 1.00 95.38 93 ASP A CA 1
ATOM 691 C C . ASP A 1 93 ? -4.034 7.708 -11.615 1.00 95.38 93 ASP A C 1
ATOM 693 O O . ASP A 1 93 ? -3.934 6.481 -11.540 1.00 95.38 93 ASP A O 1
ATOM 697 N N . LYS A 1 94 ? -5.130 8.313 -12.078 1.00 96.25 94 LYS A N 1
ATOM 698 C CA . LYS A 1 94 ? -6.320 7.617 -12.561 1.00 96.25 94 LYS A CA 1
ATOM 699 C C . LYS A 1 94 ? -5.970 6.577 -13.636 1.00 96.25 94 LYS A C 1
ATOM 701 O O . LYS A 1 94 ? -5.183 6.839 -14.518 1.00 96.25 94 LYS A O 1
ATOM 706 N N . ASP A 1 95 ? -6.636 5.429 -13.567 1.00 98.00 95 ASP A N 1
ATOM 707 C CA . ASP A 1 95 ? -6.515 4.259 -14.455 1.00 98.00 95 ASP A CA 1
ATOM 708 C C . ASP A 1 95 ? -5.199 3.450 -14.362 1.00 98.00 95 ASP A C 1
ATOM 710 O O . ASP A 1 95 ? -5.144 2.309 -14.828 1.00 98.00 95 ASP A O 1
ATOM 714 N N . THR A 1 96 ? -4.201 3.925 -13.612 1.00 98.81 96 THR A N 1
ATOM 715 C CA . THR A 1 96 ? -2.945 3.189 -13.383 1.00 98.81 96 THR A CA 1
ATOM 716 C C . THR A 1 96 ? -3.105 1.949 -12.498 1.00 98.81 96 THR A C 1
ATOM 718 O O . THR A 1 96 ? -4.028 1.834 -11.677 1.00 98.81 96 THR A O 1
ATOM 721 N N . THR A 1 97 ? -2.177 0.996 -12.633 1.00 98.88 97 THR A N 1
ATOM 722 C CA . THR A 1 97 ? -2.170 -0.232 -11.820 1.00 98.88 97 THR A CA 1
ATOM 723 C C . THR A 1 97 ? -0.792 -0.563 -11.259 1.00 98.88 97 THR A C 1
ATOM 725 O O . THR A 1 97 ? 0.192 -0.670 -11.985 1.00 98.88 97 THR A O 1
ATOM 728 N N . VAL A 1 98 ? -0.735 -0.811 -9.951 1.00 98.94 98 VAL A N 1
ATOM 729 C CA . VAL A 1 98 ? 0.448 -1.321 -9.253 1.00 98.94 98 VAL A CA 1
ATOM 730 C C . VAL A 1 98 ? 0.188 -2.752 -8.789 1.00 98.94 98 VAL A C 1
ATOM 732 O O . VAL A 1 98 ? -0.827 -3.033 -8.152 1.00 98.94 98 VAL A O 1
ATOM 735 N N . THR A 1 99 ? 1.111 -3.665 -9.086 1.00 98.94 99 THR A N 1
ATOM 736 C CA . THR A 1 99 ? 1.018 -5.078 -8.693 1.00 98.94 99 THR A CA 1
ATOM 737 C C . THR A 1 99 ? 2.255 -5.505 -7.918 1.00 98.94 99 THR A C 1
ATOM 739 O O . THR A 1 99 ? 3.369 -5.404 -8.428 1.00 98.94 99 THR A O 1
ATOM 742 N N . LEU A 1 100 ? 2.066 -6.022 -6.704 1.00 98.94 100 LEU A N 1
ATOM 743 C CA . LEU A 1 100 ? 3.135 -6.579 -5.875 1.00 98.94 100 LEU A CA 1
ATOM 744 C C . LEU A 1 100 ? 2.965 -8.095 -5.761 1.00 98.94 100 LEU A C 1
ATOM 746 O O . LEU A 1 100 ? 1.968 -8.571 -5.213 1.00 98.94 100 LEU A O 1
ATOM 750 N N . GLU A 1 101 ? 3.972 -8.853 -6.181 1.00 98.88 101 GLU A N 1
ATOM 751 C CA . GLU A 1 101 ? 3.983 -10.320 -6.164 1.00 98.88 101 GLU A CA 1
ATOM 752 C C . GLU A 1 101 ? 5.202 -10.850 -5.397 1.00 98.88 101 GLU A C 1
ATOM 754 O O . GLU A 1 101 ? 6.340 -10.633 -5.809 1.00 98.88 101 GLU A O 1
ATOM 759 N N . ASN A 1 102 ? 4.983 -11.535 -4.269 1.00 98.75 102 ASN A N 1
ATOM 760 C CA . ASN A 1 102 ? 6.058 -11.967 -3.361 1.00 98.75 102 ASN A CA 1
ATOM 761 C C . ASN A 1 102 ? 7.031 -10.823 -3.014 1.00 98.75 102 ASN A C 1
ATOM 763 O O . ASN A 1 102 ? 8.248 -11.008 -2.946 1.00 98.75 102 ASN A O 1
ATOM 767 N N . ALA A 1 103 ? 6.497 -9.613 -2.869 1.00 98.75 103 ALA A N 1
ATOM 768 C CA . ALA A 1 103 ? 7.276 -8.395 -2.741 1.00 98.75 103 ALA A CA 1
ATOM 769 C C . ALA A 1 103 ? 7.037 -7.713 -1.396 1.00 98.75 103 ALA A C 1
ATOM 771 O O . ALA A 1 103 ? 6.020 -7.913 -0.726 1.00 98.75 103 ALA A O 1
ATOM 772 N N . THR A 1 104 ? 7.987 -6.865 -1.015 1.00 98.69 104 THR A N 1
ATOM 773 C CA . THR A 1 104 ? 7.848 -5.988 0.147 1.00 98.69 104 THR A CA 1
ATOM 774 C C . THR A 1 104 ? 8.043 -4.541 -0.273 1.00 98.69 104 THR A C 1
ATOM 776 O O . THR A 1 104 ? 9.033 -4.213 -0.924 1.00 98.69 104 THR A O 1
ATOM 779 N N . TRP A 1 105 ? 7.101 -3.677 0.093 1.00 98.81 105 TRP A N 1
ATOM 780 C CA . TRP A 1 105 ? 7.201 -2.239 -0.138 1.00 98.81 105 TRP A CA 1
ATOM 781 C C . TRP A 1 105 ? 7.152 -1.494 1.188 1.00 98.81 105 TRP A C 1
ATOM 783 O O . TRP A 1 105 ? 6.136 -1.530 1.873 1.00 98.81 105 TRP A O 1
ATOM 793 N N . THR A 1 106 ? 8.237 -0.813 1.545 1.00 98.38 106 THR A N 1
ATOM 794 C CA . THR A 1 106 ? 8.264 0.130 2.663 1.00 98.38 106 THR A CA 1
ATOM 795 C C . THR A 1 106 ? 8.066 1.543 2.139 1.00 98.38 106 THR A C 1
ATOM 797 O O . THR A 1 106 ? 8.902 2.072 1.408 1.00 98.38 106 THR A O 1
ATOM 800 N N . MET A 1 107 ? 6.953 2.158 2.516 1.00 97.75 107 MET A N 1
ATOM 801 C CA . MET A 1 107 ? 6.624 3.520 2.130 1.00 97.75 107 MET A CA 1
ATOM 802 C C . MET A 1 107 ? 7.507 4.527 2.882 1.00 97.75 107 MET A C 1
ATOM 804 O O . MET A 1 107 ? 7.594 4.463 4.113 1.00 97.75 107 MET A O 1
ATOM 808 N N . PRO A 1 108 ? 8.142 5.478 2.171 1.00 95.25 108 PRO A N 1
ATOM 809 C CA . PRO A 1 108 ? 8.898 6.549 2.815 1.00 95.25 108 PRO A CA 1
ATOM 810 C C . PRO A 1 108 ? 7.999 7.684 3.335 1.00 95.25 108 PRO A C 1
ATOM 812 O O . PRO A 1 108 ? 8.387 8.395 4.255 1.00 95.25 108 PRO A O 1
ATOM 815 N N . SER A 1 109 ? 6.812 7.861 2.751 1.00 95.56 109 SER A N 1
ATOM 816 C CA . SER A 1 109 ? 5.844 8.920 3.060 1.00 95.56 109 SER A CA 1
ATOM 817 C C . SER A 1 109 ? 4.453 8.526 2.549 1.00 95.56 109 SER A C 1
ATOM 819 O O . SER A 1 109 ? 4.291 7.439 1.989 1.00 95.56 109 SER A O 1
ATOM 821 N N . ASP A 1 110 ? 3.481 9.437 2.648 1.00 97.88 110 ASP A N 1
ATOM 822 C CA . ASP A 1 110 ? 2.171 9.308 1.997 1.00 97.88 110 ASP A CA 1
ATOM 823 C C . ASP A 1 110 ? 2.304 8.906 0.514 1.00 97.88 110 ASP A C 1
ATOM 825 O O . ASP A 1 110 ? 3.205 9.366 -0.204 1.00 97.88 110 ASP 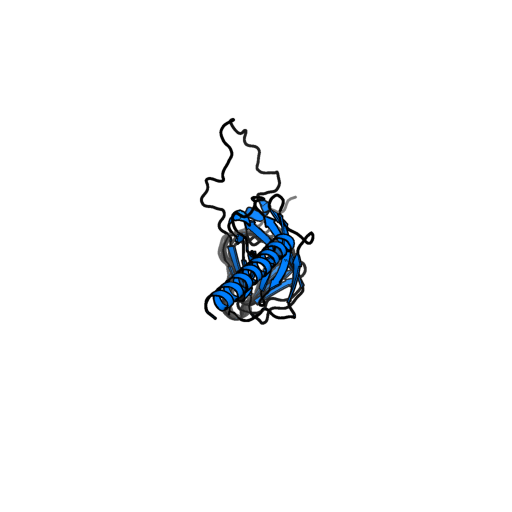A O 1
ATOM 829 N N . ALA A 1 111 ? 1.392 8.040 0.065 1.00 98.25 111 ALA A N 1
ATOM 830 C CA . ALA A 1 111 ? 1.325 7.553 -1.308 1.00 98.25 111 ALA A CA 1
ATOM 831 C C . ALA A 1 111 ? -0.126 7.485 -1.784 1.00 98.25 111 ALA A C 1
ATOM 833 O O . ALA A 1 111 ? -1.025 7.088 -1.039 1.00 98.25 111 ALA A O 1
ATOM 834 N N . THR A 1 112 ? -0.352 7.847 -3.045 1.00 98.56 112 THR A N 1
ATOM 835 C CA . THR A 1 112 ? -1.654 7.701 -3.697 1.00 98.56 112 THR A CA 1
ATOM 836 C C . THR A 1 112 ? -1.508 6.823 -4.930 1.00 98.56 112 THR A C 1
ATOM 838 O O . THR A 1 112 ? -0.665 7.074 -5.786 1.00 98.56 112 THR A O 1
ATOM 841 N N . LEU A 1 113 ? -2.338 5.792 -5.019 1.00 98.75 113 LEU A N 1
ATOM 842 C CA . LEU A 1 113 ? -2.416 4.871 -6.146 1.00 98.75 113 LEU A CA 1
ATOM 843 C C . LEU A 1 113 ? -3.846 4.853 -6.683 1.00 98.75 113 LEU A C 1
ATOM 845 O O . LEU A 1 113 ? -4.798 5.104 -5.938 1.00 98.75 113 LEU A O 1
ATOM 849 N N . GLN A 1 114 ? -4.017 4.471 -7.946 1.00 98.44 114 GLN A N 1
ATOM 850 C CA . GLN A 1 114 ? -5.335 4.101 -8.444 1.00 98.44 114 GLN A CA 1
ATOM 851 C C . GLN A 1 114 ? -5.652 2.649 -8.100 1.00 98.44 114 GLN A C 1
ATOM 853 O O . GLN A 1 114 ? -6.398 2.410 -7.157 1.00 98.44 114 GLN A O 1
ATOM 858 N N . ASN A 1 115 ? -5.111 1.673 -8.826 1.00 98.75 115 ASN A N 1
ATOM 859 C CA . ASN A 1 115 ? -5.370 0.261 -8.551 1.00 98.75 115 ASN A CA 1
ATOM 860 C C . ASN A 1 115 ? -4.155 -0.394 -7.890 1.00 98.75 115 ASN A C 1
ATOM 862 O O . ASN A 1 115 ? -3.019 -0.169 -8.308 1.00 98.75 115 ASN A O 1
ATOM 866 N N . LEU A 1 116 ? -4.398 -1.237 -6.884 1.00 98.88 116 LEU A N 1
ATOM 867 C CA . LEU A 1 116 ? -3.358 -1.989 -6.183 1.00 98.88 116 LEU A CA 1
ATOM 868 C C . LEU A 1 116 ? -3.738 -3.468 -6.116 1.00 98.88 116 LEU A C 1
ATOM 870 O O . LEU A 1 116 ? -4.778 -3.827 -5.568 1.00 98.88 116 LEU A O 1
ATOM 874 N N . THR A 1 117 ? -2.871 -4.335 -6.625 1.00 98.88 117 THR A N 1
ATOM 875 C CA . THR A 1 117 ? -3.012 -5.787 -6.488 1.00 98.88 117 THR A CA 1
ATOM 876 C C . THR A 1 117 ? -1.888 -6.330 -5.622 1.00 98.88 117 THR A C 1
ATOM 878 O O . THR A 1 117 ? -0.713 -6.125 -5.927 1.00 98.88 117 THR A O 1
ATOM 881 N N . LEU A 1 118 ? -2.240 -7.047 -4.554 1.00 98.88 118 LEU A N 1
ATOM 882 C CA . LEU A 1 118 ? -1.280 -7.780 -3.732 1.00 98.88 118 LEU A CA 1
ATOM 883 C C . LEU A 1 118 ? -1.427 -9.282 -3.975 1.00 98.88 118 LEU A C 1
ATOM 885 O O . LEU A 1 118 ? -2.527 -9.828 -3.916 1.00 98.88 118 LEU A O 1
ATOM 889 N N . ASN A 1 119 ? -0.308 -9.958 -4.208 1.00 98.62 119 ASN A N 1
ATOM 890 C CA . ASN A 1 119 ? -0.222 -11.410 -4.235 1.00 98.62 119 ASN A CA 1
ATOM 891 C C . ASN A 1 119 ? 0.932 -11.863 -3.341 1.00 98.62 119 ASN A C 1
ATOM 893 O O . ASN A 1 119 ? 2.093 -11.773 -3.736 1.00 98.62 119 ASN A O 1
ATOM 897 N N . ASN A 1 120 ? 0.605 -12.322 -2.129 1.00 97.94 120 ASN A N 1
ATOM 898 C CA . ASN A 1 120 ? 1.594 -12.778 -1.147 1.00 97.94 120 ASN A CA 1
ATOM 899 C C . ASN A 1 120 ? 2.668 -11.710 -0.848 1.00 97.94 120 ASN A C 1
ATOM 901 O O . ASN A 1 120 ? 3.855 -11.997 -0.713 1.00 97.94 120 ASN A O 1
ATOM 905 N N . SER A 1 121 ? 2.234 -10.453 -0.784 1.00 98.81 121 SER A N 1
ATOM 906 C CA . SER A 1 121 ? 3.111 -9.294 -0.627 1.00 98.81 121 SER A CA 1
ATOM 907 C C . SER A 1 121 ? 2.809 -8.537 0.657 1.00 98.81 121 SER A C 1
ATOM 909 O O . SER A 1 121 ? 1.700 -8.610 1.191 1.00 98.81 121 SER A O 1
ATOM 911 N N . THR A 1 122 ? 3.803 -7.801 1.150 1.00 98.88 122 THR A N 1
ATOM 912 C CA . THR A 1 122 ? 3.675 -6.957 2.343 1.00 98.88 122 THR A CA 1
ATOM 913 C C . THR A 1 122 ? 3.902 -5.493 1.996 1.00 98.88 122 THR A C 1
ATOM 915 O O . THR A 1 122 ? 4.911 -5.149 1.385 1.00 98.88 122 THR A O 1
ATOM 918 N N . VAL A 1 123 ? 2.993 -4.625 2.428 1.00 98.88 123 VAL A N 1
ATOM 919 C CA . VAL A 1 123 ? 3.178 -3.173 2.393 1.00 98.88 123 VAL A CA 1
ATOM 920 C C . VAL A 1 123 ? 3.404 -2.678 3.816 1.00 98.88 123 VAL A C 1
ATOM 922 O O . VAL A 1 123 ? 2.537 -2.809 4.678 1.00 98.88 123 VAL A O 1
ATOM 925 N N . THR A 1 124 ? 4.575 -2.114 4.070 1.00 98.69 124 THR A N 1
ATOM 926 C CA . THR A 1 124 ? 4.918 -1.433 5.315 1.00 98.69 124 THR A CA 1
ATOM 927 C C . THR A 1 124 ? 4.658 0.051 5.142 1.00 98.69 124 THR A C 1
ATOM 929 O O . THR A 1 124 ? 5.379 0.721 4.407 1.00 98.69 124 THR A O 1
ATOM 932 N N . LEU A 1 125 ? 3.627 0.567 5.812 1.00 98.25 125 LEU A N 1
ATOM 933 C CA . LEU A 1 125 ? 3.167 1.945 5.622 1.00 98.25 125 LEU A CA 1
ATOM 934 C C . LEU A 1 125 ? 4.178 2.978 6.126 1.00 98.25 125 LEU A C 1
ATOM 936 O O . LEU A 1 125 ? 4.183 4.111 5.654 1.00 98.25 125 LEU A O 1
ATOM 940 N N . ASN A 1 126 ? 5.058 2.589 7.049 1.00 94.44 126 ASN A N 1
ATOM 941 C CA . ASN A 1 126 ? 6.010 3.496 7.670 1.00 94.44 126 ASN A CA 1
ATOM 942 C C . ASN A 1 126 ? 7.357 2.821 7.926 1.00 94.44 126 ASN A C 1
ATOM 944 O O . ASN A 1 126 ? 7.419 1.721 8.479 1.00 94.44 126 ASN A O 1
ATOM 948 N N . SER A 1 127 ? 8.450 3.496 7.575 1.00 91.44 127 SER A N 1
ATOM 949 C CA . SER A 1 127 ? 9.815 3.011 7.811 1.00 91.44 127 SER A CA 1
ATOM 950 C C . SER A 1 127 ? 10.112 2.774 9.299 1.00 91.44 127 SER A C 1
ATOM 952 O O . SER A 1 127 ? 10.874 1.861 9.636 1.00 91.44 127 SER A O 1
ATOM 954 N N . ALA A 1 128 ? 9.441 3.505 10.198 1.00 89.44 128 ALA A N 1
ATOM 955 C CA . ALA A 1 128 ? 9.540 3.323 11.644 1.00 89.44 128 ALA A CA 1
ATOM 956 C C . ALA A 1 128 ? 9.076 1.932 12.111 1.00 89.44 128 ALA A C 1
ATOM 958 O O . ALA A 1 128 ? 9.522 1.458 13.158 1.00 89.44 128 ALA A O 1
ATOM 959 N N . TYR A 1 129 ? 8.254 1.229 11.320 1.00 90.06 129 TYR A N 1
ATOM 960 C CA . TYR A 1 129 ? 7.796 -0.118 11.651 1.00 90.06 129 TYR A CA 1
ATOM 961 C C . TYR A 1 129 ? 8.973 -1.053 11.941 1.00 90.06 129 TYR A C 1
ATOM 963 O O . TYR A 1 129 ? 8.950 -1.762 12.943 1.00 90.06 129 TYR A O 1
ATOM 971 N N . SER A 1 130 ? 10.035 -1.017 11.132 1.00 75.75 130 SER A N 1
ATOM 972 C CA . SER A 1 130 ? 11.209 -1.890 11.281 1.00 75.75 130 SER A CA 1
ATOM 973 C C . SER A 1 130 ? 12.258 -1.358 12.265 1.00 75.75 130 SER A C 1
ATOM 975 O O . SER A 1 130 ? 13.093 -2.131 12.732 1.00 75.75 130 SER A O 1
ATOM 977 N N . ALA A 1 131 ? 12.205 -0.074 12.633 1.00 66.06 131 ALA A N 1
ATOM 978 C CA . ALA A 1 131 ? 13.170 0.546 13.546 1.00 66.06 131 ALA A CA 1
ATOM 979 C C . ALA A 1 131 ? 13.071 0.008 14.991 1.00 66.06 131 ALA A C 1
ATOM 981 O O . ALA A 1 131 ? 14.017 0.114 15.768 1.00 66.06 131 ALA A O 1
ATOM 982 N N . SER A 1 132 ? 11.942 -0.615 15.342 1.00 50.78 132 SER A N 1
ATOM 983 C CA . SER A 1 132 ? 11.609 -1.032 16.709 1.00 50.78 132 SER A CA 1
ATOM 984 C C . SER A 1 132 ? 12.016 -2.473 17.088 1.00 50.78 132 SER A C 1
ATOM 986 O O . SER A 1 132 ? 11.513 -3.002 18.078 1.00 50.78 132 SER A O 1
ATOM 988 N N . SER A 1 133 ? 12.918 -3.146 16.363 1.00 42.56 133 SER A N 1
ATOM 989 C CA . SER A 1 133 ? 13.437 -4.459 16.799 1.00 42.56 133 SER A CA 1
ATOM 990 C C . SER A 1 133 ? 14.936 -4.421 17.090 1.00 42.56 133 SER A C 1
ATOM 992 O O . SER A 1 133 ? 15.733 -4.710 16.206 1.00 42.56 133 SER A O 1
ATOM 994 N N . ASN A 1 134 ? 15.310 -4.077 18.328 1.00 38.94 134 ASN A N 1
ATOM 995 C CA . ASN A 1 134 ? 16.538 -4.477 19.046 1.00 38.94 134 ASN A CA 1
ATOM 996 C C . ASN A 1 134 ? 17.927 -4.374 18.364 1.00 38.94 134 ASN A C 1
ATOM 998 O O . ASN A 1 134 ? 18.911 -4.773 18.979 1.00 38.94 134 ASN A O 1
ATOM 1002 N N . ASN A 1 135 ? 18.047 -3.785 17.173 1.00 32.59 135 ASN A N 1
ATOM 1003 C CA . ASN A 1 135 ? 19.287 -3.641 16.404 1.00 32.59 135 ASN A CA 1
ATOM 1004 C C . ASN A 1 135 ? 19.468 -2.206 15.881 1.00 32.59 135 ASN A C 1
ATOM 1006 O O . ASN A 1 135 ? 19.968 -1.990 14.780 1.00 32.59 135 ASN A O 1
ATOM 1010 N N . ALA A 1 136 ? 19.108 -1.197 16.676 1.00 34.56 136 ALA A N 1
ATOM 1011 C CA . ALA A 1 136 ? 19.816 0.072 16.546 1.00 34.56 136 ALA A CA 1
ATOM 1012 C C . ALA A 1 136 ? 21.273 -0.201 16.968 1.00 34.56 136 ALA A C 1
ATOM 1014 O O . ALA A 1 136 ? 21.469 -0.781 18.045 1.00 34.56 136 ALA A O 1
ATOM 1015 N N . PRO A 1 137 ? 22.299 0.141 16.162 1.00 33.09 137 PRO A N 1
ATOM 1016 C CA . PRO A 1 137 ? 23.679 -0.000 16.596 1.00 33.09 137 PRO A CA 1
ATOM 1017 C C . PRO A 1 137 ? 23.813 0.698 17.947 1.00 33.09 137 PRO A C 1
ATOM 1019 O O . PRO A 1 137 ? 23.515 1.886 18.077 1.00 33.09 137 PRO A O 1
ATOM 1022 N N . ARG A 1 138 ? 24.203 -0.071 18.971 1.00 38.53 138 ARG A N 1
ATOM 1023 C CA . ARG A 1 138 ? 24.530 0.431 20.306 1.00 38.53 138 ARG A CA 1
ATOM 1024 C C . ARG A 1 138 ? 25.770 1.316 20.185 1.00 38.53 138 ARG A C 1
ATOM 1026 O O . ARG A 1 138 ? 26.870 0.915 20.554 1.00 38.53 138 ARG A O 1
ATOM 1033 N N . HIS A 1 139 ? 25.607 2.526 19.663 1.00 40.34 139 HIS A N 1
ATOM 1034 C CA . HIS A 1 139 ? 26.536 3.597 19.956 1.00 40.34 139 HIS A CA 1
ATOM 1035 C C . HIS A 1 139 ? 26.453 3.808 21.466 1.00 40.34 139 HIS A C 1
ATOM 1037 O O . HIS A 1 139 ? 25.377 4.091 21.993 1.00 40.34 139 HIS A O 1
ATOM 1043 N N . ARG A 1 140 ? 27.573 3.544 22.155 1.00 37.47 140 ARG A N 1
ATOM 1044 C CA . ARG A 1 140 ? 27.778 3.753 23.596 1.00 37.47 140 ARG A CA 1
ATOM 1045 C C . ARG A 1 140 ? 27.011 4.995 24.053 1.00 37.47 140 ARG A C 1
ATOM 1047 O O . ARG A 1 140 ? 27.407 6.111 23.730 1.00 37.47 140 ARG A O 1
ATOM 1054 N N . ARG A 1 141 ? 25.908 4.790 24.772 1.00 37.72 141 ARG A N 1
ATOM 1055 C CA . ARG A 1 141 ? 25.121 5.881 25.335 1.00 37.72 141 ARG A CA 1
ATOM 1056 C C . ARG A 1 141 ? 25.779 6.288 26.649 1.00 37.72 141 ARG A C 1
ATOM 1058 O O . ARG A 1 141 ? 25.882 5.472 27.563 1.00 37.72 141 ARG A O 1
ATOM 1065 N N . SER A 1 142 ? 26.251 7.531 26.686 1.00 36.03 142 SER A N 1
ATOM 1066 C CA . SER A 1 142 ? 26.481 8.271 27.923 1.00 36.03 142 SER A CA 1
ATOM 1067 C C . SER A 1 142 ? 25.201 8.235 28.756 1.00 36.03 142 SER A C 1
ATOM 1069 O O . SER A 1 142 ? 24.101 8.341 28.217 1.00 36.03 142 SER A O 1
ATOM 1071 N N . LEU A 1 143 ? 25.356 8.018 30.053 1.00 41.56 143 LEU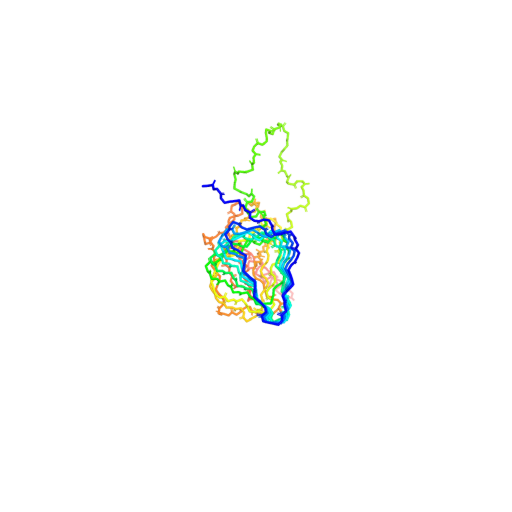 A N 1
ATOM 1072 C CA . LEU A 1 143 ? 24.287 7.964 31.033 1.00 41.56 143 LEU A CA 1
ATOM 1073 C C . LEU A 1 143 ? 23.689 9.365 31.198 1.00 41.56 143 LEU A C 1
ATOM 1075 O O . LEU A 1 143 ? 24.153 10.112 32.041 1.00 41.56 143 LEU A O 1
ATOM 1079 N N . GLU A 1 144 ? 22.696 9.727 30.391 1.00 35.94 144 GLU A N 1
ATOM 1080 C CA . GLU A 1 144 ? 21.849 10.896 30.631 1.00 35.94 144 GLU A CA 1
ATOM 1081 C C . GLU A 1 144 ? 20.543 10.758 29.834 1.00 35.94 144 GLU A C 1
ATOM 1083 O O . GLU A 1 144 ? 20.553 10.569 28.619 1.00 35.94 144 GLU A O 1
ATOM 1088 N N . THR A 1 145 ? 19.454 10.788 30.606 1.00 32.34 145 THR A N 1
ATOM 1089 C CA . THR A 1 145 ? 18.036 10.975 30.264 1.00 32.34 145 THR A CA 1
ATOM 1090 C C . THR A 1 145 ? 17.343 9.976 29.324 1.00 32.34 145 THR A C 1
ATOM 1092 O O . THR A 1 145 ? 17.777 9.628 28.226 1.00 32.34 145 THR A O 1
ATOM 1095 N N . GLU A 1 146 ? 16.189 9.502 29.806 1.00 39.66 146 GLU A N 1
ATOM 1096 C CA . GLU A 1 146 ? 15.149 8.839 29.029 1.00 39.66 146 GLU A CA 1
ATOM 1097 C C . GLU A 1 146 ? 14.988 9.525 27.671 1.00 39.66 146 GLU A C 1
ATOM 1099 O O . GLU A 1 146 ? 14.594 10.689 27.588 1.00 39.66 146 GLU A O 1
ATOM 1104 N N . THR A 1 147 ? 15.261 8.794 26.591 1.00 34.81 147 THR A N 1
ATOM 1105 C CA . THR A 1 147 ? 14.887 9.239 25.251 1.00 34.81 147 THR A CA 1
ATOM 1106 C C . THR A 1 147 ? 13.375 9.151 25.126 1.00 34.81 147 THR A C 1
ATOM 1108 O O . THR A 1 147 ? 12.829 8.198 24.573 1.00 34.81 147 THR A O 1
ATOM 1111 N N . THR A 1 148 ? 12.700 10.181 25.625 1.00 31.05 148 THR A N 1
ATOM 1112 C CA . THR A 1 148 ? 11.621 10.789 24.858 1.00 31.05 148 THR A CA 1
ATOM 1113 C C . THR A 1 148 ? 12.147 10.984 23.430 1.00 31.05 148 THR A C 1
ATOM 1115 O O . THR A 1 148 ? 13.252 11.505 23.260 1.00 31.05 148 THR A O 1
ATOM 1118 N N . PRO A 1 149 ? 11.457 10.489 22.389 1.00 37.59 149 PRO A N 1
ATOM 1119 C CA . PRO A 1 149 ? 11.865 10.772 21.022 1.00 37.59 149 PRO A CA 1
ATOM 1120 C C . PRO A 1 149 ? 11.728 12.283 20.812 1.00 37.59 149 PRO A C 1
ATOM 1122 O O . PRO A 1 149 ? 10.626 12.808 20.710 1.00 37.59 149 PRO A O 1
ATOM 1125 N N . THR A 1 150 ? 12.855 12.991 20.826 1.00 34.62 150 THR A N 1
ATOM 1126 C CA . THR A 1 150 ? 12.957 14.439 20.600 1.00 34.62 150 THR A CA 1
ATOM 1127 C C . THR A 1 150 ? 13.150 14.792 19.123 1.00 34.62 150 THR A C 1
ATOM 1129 O O . THR A 1 150 ? 13.509 15.924 18.809 1.00 34.62 150 THR A O 1
ATOM 1132 N N . SER A 1 151 ? 12.886 13.871 18.190 1.00 40.66 151 SER A N 1
ATOM 1133 C CA . SER A 1 151 ? 12.753 14.219 16.773 1.00 40.66 151 SER A CA 1
ATOM 1134 C C . SER A 1 151 ? 11.283 14.441 16.428 1.00 40.66 151 SER A C 1
ATOM 1136 O O . SER A 1 151 ? 10.401 13.710 16.873 1.00 40.66 151 SER A O 1
ATOM 1138 N N . ALA A 1 152 ? 11.011 15.434 15.591 1.00 39.94 152 ALA A N 1
ATOM 1139 C CA . ALA A 1 152 ? 9.701 15.739 15.024 1.00 39.94 152 ALA A CA 1
ATOM 1140 C C . ALA A 1 152 ? 9.153 14.639 14.066 1.00 39.94 152 ALA A C 1
ATOM 1142 O O . ALA A 1 152 ? 8.414 14.941 13.135 1.00 39.94 152 ALA A O 1
ATOM 1143 N N . GLU A 1 153 ? 9.520 13.366 14.256 1.00 43.88 153 GLU A N 1
ATOM 1144 C CA . GLU A 1 153 ? 9.428 12.290 13.258 1.00 43.88 153 GLU A CA 1
ATOM 1145 C C . GLU A 1 153 ? 8.795 10.995 13.800 1.00 43.88 153 GLU A C 1
ATOM 1147 O O . GLU A 1 153 ? 9.363 9.912 13.699 1.00 43.88 153 GLU A O 1
ATOM 1152 N N . HIS A 1 154 ? 7.593 11.064 14.367 1.00 58.41 154 HIS A N 1
ATOM 1153 C CA . HIS A 1 154 ? 6.661 9.926 14.284 1.00 58.41 154 HIS A CA 1
ATOM 1154 C C . HIS A 1 154 ? 5.426 10.378 13.507 1.00 58.41 154 HIS A C 1
ATOM 1156 O O . HIS A 1 154 ? 4.302 10.317 13.996 1.00 58.41 154 HIS A O 1
ATOM 1162 N N . ARG A 1 155 ? 5.643 10.914 12.298 1.00 80.88 155 ARG A N 1
ATOM 1163 C CA . ARG A 1 155 ? 4.535 11.181 11.385 1.00 80.88 155 ARG A CA 1
ATOM 1164 C C . ARG A 1 155 ? 4.029 9.840 10.870 1.00 80.88 155 ARG A C 1
ATOM 1166 O O . ARG A 1 155 ? 4.806 9.033 10.363 1.00 80.88 155 ARG A O 1
ATOM 1173 N N . PHE A 1 156 ? 2.733 9.625 11.016 1.00 94.06 156 PHE A N 1
ATOM 1174 C CA . PHE A 1 156 ? 2.045 8.498 10.419 1.00 94.06 156 PHE A CA 1
ATOM 1175 C C . PHE A 1 156 ? 1.761 8.761 8.941 1.00 94.06 156 PHE A C 1
ATOM 1177 O O . PHE A 1 156 ? 1.400 9.878 8.565 1.00 94.06 156 PHE A O 1
ATOM 1184 N N . ASN A 1 157 ? 1.915 7.728 8.120 1.00 96.88 157 ASN A N 1
ATOM 1185 C CA . ASN A 1 157 ? 1.704 7.796 6.682 1.00 96.88 157 ASN A CA 1
ATOM 1186 C C . ASN A 1 157 ? 0.313 7.285 6.304 1.00 96.88 157 ASN A C 1
ATOM 1188 O O . ASN A 1 157 ? -0.244 6.390 6.942 1.00 96.88 157 ASN A O 1
ATOM 1192 N N . THR A 1 158 ? -0.218 7.802 5.204 1.00 98.50 158 THR A N 1
ATOM 1193 C CA . THR A 1 158 ? -1.459 7.342 4.584 1.00 98.50 158 THR A CA 1
ATOM 1194 C C . THR A 1 158 ? -1.183 6.753 3.206 1.00 98.50 158 THR A C 1
ATOM 1196 O O . THR A 1 158 ? -0.650 7.426 2.321 1.00 98.50 158 THR A O 1
ATOM 1199 N N . LEU A 1 159 ? -1.601 5.503 2.997 1.00 98.81 159 LEU A N 1
ATOM 1200 C CA . LEU A 1 159 ? -1.738 4.916 1.666 1.00 98.81 159 LEU A CA 1
ATOM 1201 C C . LEU A 1 159 ? -3.176 5.091 1.189 1.00 98.81 159 LEU A C 1
ATOM 1203 O O . LEU A 1 159 ? -4.093 4.502 1.759 1.00 98.81 159 LEU A O 1
ATOM 1207 N N . THR A 1 160 ? -3.368 5.861 0.121 1.00 98.69 160 THR A N 1
ATOM 1208 C CA . THR A 1 160 ? -4.672 6.016 -0.531 1.00 98.69 160 THR A CA 1
ATOM 1209 C C . THR A 1 160 ? -4.734 5.175 -1.800 1.00 98.69 160 THR A C 1
ATOM 1211 O O . THR A 1 160 ? -3.903 5.334 -2.691 1.00 98.69 160 THR A O 1
ATOM 1214 N N . VAL A 1 161 ? -5.739 4.304 -1.907 1.00 98.44 161 VAL A N 1
ATOM 1215 C CA . VAL A 1 161 ? -6.057 3.534 -3.119 1.00 98.44 161 VAL A CA 1
ATOM 1216 C C . VAL A 1 161 ? -7.396 4.034 -3.661 1.00 98.44 161 VAL A C 1
ATOM 1218 O O . VAL A 1 161 ? -8.465 3.675 -3.162 1.00 98.44 161 VAL A O 1
ATOM 1221 N N . ASN A 1 162 ? -7.330 4.911 -4.664 1.00 97.69 162 ASN A N 1
ATOM 1222 C CA . ASN A 1 162 ? -8.493 5.586 -5.248 1.00 97.69 162 ASN A CA 1
ATOM 1223 C C . ASN A 1 162 ? -9.379 4.647 -6.068 1.00 97.69 162 ASN A C 1
ATOM 1225 O O . ASN A 1 162 ? -10.595 4.810 -6.116 1.00 97.69 162 ASN A O 1
ATOM 1229 N N . GLY A 1 163 ? -8.765 3.690 -6.747 1.00 96.50 163 GLY A N 1
ATOM 1230 C CA . GLY A 1 163 ? -9.427 2.638 -7.494 1.00 96.50 163 GLY A CA 1
ATOM 1231 C C . GLY A 1 163 ? -9.551 1.391 -6.646 1.00 96.50 163 GLY A C 1
ATOM 1232 O O . GLY A 1 163 ? -9.890 1.443 -5.463 1.00 96.50 163 GLY A O 1
ATOM 1233 N N . LYS A 1 164 ? -9.297 0.242 -7.259 1.00 97.62 164 LYS A N 1
ATOM 1234 C CA . LYS A 1 164 ? -9.599 -1.038 -6.639 1.00 97.62 164 LYS A CA 1
ATOM 1235 C C . LYS A 1 164 ? -8.360 -1.691 -6.030 1.00 97.62 164 LYS A C 1
ATOM 1237 O O . LYS A 1 164 ? -7.363 -1.917 -6.716 1.00 97.62 164 LYS A O 1
ATOM 1242 N N . LEU A 1 165 ? -8.470 -2.036 -4.749 1.00 98.62 165 LEU A N 1
ATOM 1243 C CA . LEU A 1 165 ? -7.573 -2.956 -4.052 1.00 98.62 165 LEU A CA 1
ATOM 1244 C C . LEU A 1 165 ? -8.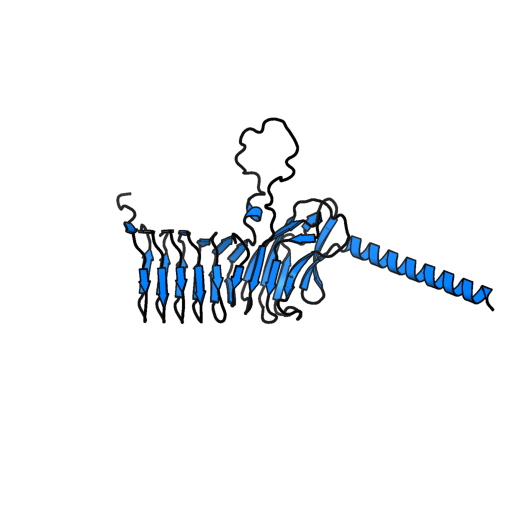037 -4.403 -4.308 1.00 98.62 165 LEU A C 1
ATOM 1246 O O . LEU A 1 165 ? -9.237 -4.669 -4.214 1.00 98.62 165 LEU A O 1
ATOM 1250 N N . ARG A 1 166 ? -7.113 -5.309 -4.664 1.00 98.50 166 ARG A N 1
ATOM 1251 C CA . ARG A 1 166 ? -7.393 -6.735 -4.934 1.00 98.50 166 ARG A CA 1
ATOM 1252 C C . ARG A 1 166 ? -6.336 -7.689 -4.388 1.00 98.50 166 ARG A C 1
ATOM 1254 O O . ARG A 1 166 ? -5.167 -7.327 -4.218 1.00 98.50 166 ARG A O 1
ATOM 1261 N N . GLY A 1 167 ? -6.747 -8.942 -4.205 1.00 98.25 167 GLY A N 1
ATOM 1262 C CA . GLY A 1 167 ? -5.866 -10.074 -3.936 1.00 98.25 167 GLY A CA 1
ATOM 1263 C C . GLY A 1 167 ? -5.696 -10.368 -2.449 1.00 98.25 167 GLY A C 1
ATOM 1264 O O . GLY A 1 167 ? -6.666 -10.357 -1.698 1.00 98.25 167 GLY A O 1
ATOM 1265 N N . LYS A 1 168 ? -4.467 -10.692 -2.043 1.00 98.44 168 LYS A N 1
ATOM 1266 C CA . LYS A 1 168 ? -4.125 -11.067 -0.669 1.00 98.44 168 LYS A CA 1
ATOM 1267 C C . LYS A 1 168 ? -2.732 -10.600 -0.271 1.00 98.44 168 LYS A C 1
ATOM 1269 O O . LYS A 1 168 ? -1.788 -10.663 -1.066 1.00 98.44 168 LYS A O 1
ATOM 1274 N N . GLY A 1 169 ? -2.580 -10.174 0.975 1.00 98.56 169 GLY A N 1
ATOM 1275 C CA . GLY A 1 169 ? -1.300 -9.678 1.473 1.00 98.56 169 GLY A CA 1
ATOM 1276 C C . GLY A 1 169 ? -1.349 -9.194 2.912 1.00 98.56 169 GLY A C 1
ATOM 1277 O O . GLY A 1 169 ? -2.325 -9.402 3.630 1.00 98.56 169 GLY A O 1
ATOM 1278 N N . LYS A 1 170 ? -0.275 -8.532 3.332 1.00 98.81 170 LYS A N 1
ATOM 1279 C CA . LYS A 1 170 ? -0.143 -7.966 4.673 1.00 98.81 170 LYS A CA 1
ATOM 1280 C C . LYS A 1 170 ? 0.090 -6.461 4.594 1.00 98.81 170 LYS A C 1
ATOM 1282 O O . LYS A 1 170 ? 0.894 -6.001 3.788 1.00 98.81 170 LYS A O 1
ATOM 1287 N N . PHE A 1 171 ? -0.561 -5.711 5.472 1.00 98.88 171 PHE A N 1
ATOM 1288 C CA . PHE A 1 171 ? -0.249 -4.310 5.724 1.00 98.88 171 PHE A CA 1
ATOM 1289 C C . PHE A 1 171 ? 0.349 -4.170 7.121 1.00 98.88 171 PHE A C 1
ATOM 1291 O O . PHE A 1 171 ? -0.194 -4.691 8.095 1.00 98.88 171 PHE A O 1
ATOM 1298 N N . GLN A 1 172 ? 1.483 -3.488 7.217 1.00 98.75 172 GLN A N 1
ATOM 1299 C CA . GLN A 1 172 ? 2.188 -3.237 8.468 1.00 98.75 172 GLN A CA 1
ATOM 1300 C C . GLN A 1 172 ? 2.038 -1.766 8.860 1.00 98.75 172 GLN A C 1
ATOM 1302 O O . GLN A 1 172 ? 2.417 -0.876 8.099 1.00 98.75 172 GLN A O 1
ATOM 1307 N N . PHE A 1 173 ? 1.494 -1.547 10.053 1.00 98.25 173 PHE A N 1
ATOM 1308 C CA . PHE A 1 173 ? 1.145 -0.257 10.633 1.00 98.25 173 PHE A CA 1
ATOM 1309 C C . PHE A 1 173 ? 2.005 0.029 11.855 1.00 98.25 173 PHE A C 1
ATOM 1311 O O . PHE A 1 173 ? 2.249 -0.847 12.688 1.00 98.25 173 PHE A O 1
ATOM 1318 N N . THR A 1 174 ? 2.382 1.285 12.011 1.00 95.81 174 THR A N 1
ATOM 1319 C CA . THR A 1 174 ? 2.754 1.878 13.289 1.00 95.81 174 THR A CA 1
ATOM 1320 C C . THR A 1 174 ? 1.559 2.628 13.870 1.00 95.81 174 THR A C 1
ATOM 1322 O O . THR A 1 174 ? 0.731 3.178 13.139 1.00 95.81 174 THR A O 1
ATOM 1325 N N . SER A 1 175 ? 1.436 2.624 15.196 1.00 94.31 175 SER A N 1
ATOM 1326 C CA . SER A 1 175 ? 0.364 3.331 15.897 1.00 94.31 175 SER A CA 1
ATOM 1327 C C . SER A 1 175 ? 0.809 3.910 17.232 1.00 94.31 175 SER A C 1
ATOM 1329 O O . SER A 1 175 ? 1.727 3.410 17.881 1.00 94.31 175 SER A O 1
ATOM 1331 N N . SER A 1 176 ? 0.089 4.931 17.679 1.00 93.00 176 SER A N 1
ATOM 1332 C CA . SER A 1 176 ? 0.129 5.478 19.027 1.00 93.00 176 SER A CA 1
ATOM 1333 C C . SER A 1 176 ? -1.293 5.553 19.577 1.00 93.00 176 SER A C 1
ATOM 1335 O O . SER A 1 176 ? -2.006 6.542 19.396 1.00 93.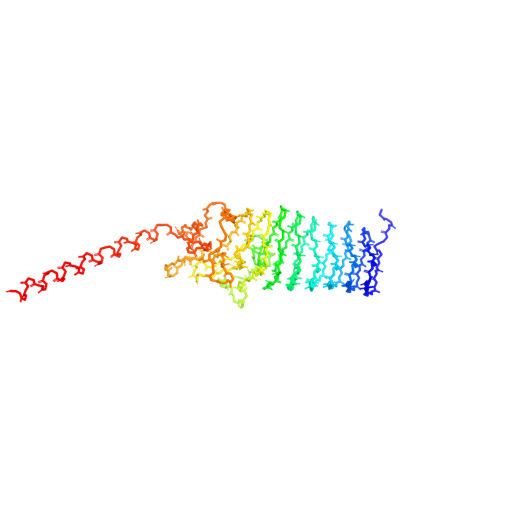00 176 SER A O 1
ATOM 1337 N N . LEU A 1 177 ? -1.707 4.499 20.284 1.00 91.69 177 LEU A N 1
ATOM 1338 C CA . LEU A 1 177 ? -2.996 4.460 20.984 1.00 91.69 177 LEU A CA 1
ATOM 1339 C C . LEU A 1 177 ? -3.092 5.518 22.094 1.00 91.69 177 LEU A C 1
ATOM 1341 O O . LEU A 1 177 ? -4.197 5.939 22.410 1.00 91.69 177 LEU A O 1
ATOM 1345 N N . PHE A 1 178 ? -1.957 6.022 22.601 1.00 89.12 178 PHE A N 1
ATOM 1346 C CA . PHE A 1 178 ? -1.907 7.182 23.501 1.00 89.12 178 PHE A CA 1
ATOM 1347 C C . PHE A 1 178 ? -2.709 8.378 22.960 1.00 89.12 178 PHE A C 1
ATOM 1349 O O . PHE A 1 178 ? -3.485 8.983 23.696 1.00 89.12 178 PHE A O 1
ATOM 1356 N N . GLY A 1 179 ? -2.519 8.694 21.672 1.00 88.56 179 GLY A N 1
ATOM 1357 C CA . GLY A 1 179 ? -3.144 9.829 20.984 1.00 88.56 179 GLY A CA 1
ATOM 1358 C C . GLY A 1 179 ? -4.204 9.446 19.948 1.00 88.56 179 GLY A C 1
ATOM 1359 O O . GLY A 1 179 ? -4.723 10.329 19.279 1.00 88.56 179 GLY A O 1
ATOM 1360 N N . TYR A 1 180 ? -4.528 8.156 19.798 1.00 92.00 180 TYR A N 1
ATOM 1361 C CA . TYR A 1 180 ? -5.384 7.634 18.720 1.00 92.00 180 TYR A CA 1
ATOM 1362 C C . TYR A 1 180 ? -4.907 8.007 17.309 1.00 92.00 180 TYR A C 1
ATOM 1364 O O . TYR A 1 180 ? -5.698 8.266 16.400 1.00 92.00 180 TYR A O 1
ATOM 1372 N N . GLU A 1 181 ? -3.596 7.936 17.102 1.00 92.75 181 GLU A N 1
ATOM 1373 C CA . GLU A 1 181 ? -2.966 8.189 15.811 1.00 92.75 181 GLU A CA 1
ATOM 1374 C C . GLU A 1 181 ? -2.297 6.917 15.283 1.00 92.75 181 GLU A C 1
ATOM 1376 O O . GLU A 1 181 ? -1.819 6.073 16.045 1.00 92.75 181 GLU A O 1
ATOM 1381 N N . SER A 1 182 ? -2.296 6.740 13.968 1.00 96.25 182 SER A N 1
ATOM 1382 C CA . SER A 1 182 ? -1.678 5.591 13.311 1.00 96.25 182 SER A CA 1
ATOM 1383 C C . SER A 1 182 ? -1.449 5.877 11.847 1.00 96.25 182 SER A C 1
ATOM 1385 O O . SER A 1 182 ? -2.073 6.785 11.289 1.00 96.25 182 SER A O 1
ATOM 1387 N N . ASP A 1 183 ? -0.645 5.027 11.212 1.00 98.31 183 ASP A N 1
ATOM 1388 C CA . ASP A 1 183 ? -0.684 4.912 9.760 1.00 98.31 183 ASP A CA 1
ATOM 1389 C C . ASP A 1 183 ? -2.119 4.596 9.307 1.00 98.31 183 ASP A C 1
ATOM 1391 O O . ASP A 1 183 ? -2.922 4.032 10.067 1.00 98.31 183 ASP A O 1
ATOM 1395 N N . LYS A 1 184 ? -2.459 4.977 8.076 1.00 98.50 184 LYS A N 1
ATOM 1396 C CA . LYS A 1 184 ? -3.807 4.820 7.521 1.00 98.50 184 LYS A CA 1
ATOM 1397 C C . LYS A 1 184 ? -3.770 4.122 6.174 1.00 98.50 184 LYS A C 1
ATOM 1399 O O . LYS A 1 184 ? -2.912 4.386 5.333 1.00 98.50 184 LYS A O 1
ATOM 1404 N N . LEU A 1 185 ? -4.766 3.273 5.956 1.00 98.75 185 LEU A N 1
ATOM 1405 C CA . LEU A 1 185 ? -5.101 2.730 4.650 1.00 98.75 185 LEU A CA 1
ATOM 1406 C C . LEU A 1 185 ? -6.469 3.274 4.235 1.00 98.75 185 LEU A C 1
ATOM 1408 O O . LEU A 1 185 ? -7.479 2.961 4.857 1.00 98.75 185 LEU A O 1
ATOM 1412 N N . LYS A 1 186 ? -6.504 4.088 3.184 1.00 98.44 186 LYS A N 1
ATOM 1413 C CA . LYS A 1 186 ? -7.718 4.737 2.689 1.00 98.44 186 LYS A CA 1
ATOM 1414 C C . LYS A 1 186 ? -8.148 4.106 1.373 1.00 98.44 186 LYS A C 1
ATOM 1416 O O . LYS A 1 186 ? -7.393 4.134 0.402 1.00 98.44 186 LYS A O 1
ATOM 1421 N N . LEU A 1 187 ? -9.339 3.516 1.341 1.00 98.50 187 LEU A N 1
ATOM 1422 C CA . LEU A 1 187 ? -9.786 2.659 0.239 1.00 98.50 187 LEU A CA 1
ATOM 1423 C C . LEU A 1 187 ? -11.100 3.134 -0.381 1.00 98.50 187 LEU A C 1
ATOM 1425 O O . LEU A 1 187 ? -11.948 3.731 0.282 1.00 98.50 187 LEU A O 1
ATOM 1429 N N . SER A 1 188 ? -11.291 2.821 -1.661 1.00 95.69 188 SER A N 1
ATOM 1430 C CA . SER A 1 188 ? -12.599 2.922 -2.309 1.00 95.69 188 SER A CA 1
ATOM 1431 C C . SER A 1 188 ? -13.563 1.828 -1.829 1.00 95.69 188 SER A C 1
ATOM 1433 O O . SER A 1 188 ? -13.168 0.799 -1.275 1.00 95.69 188 SER A O 1
ATOM 1435 N N . ASN A 1 189 ? -14.852 2.026 -2.099 1.00 93.75 189 ASN A N 1
ATOM 1436 C CA . ASN A 1 189 ? -15.901 1.040 -1.834 1.00 93.75 189 ASN A CA 1
ATOM 1437 C C . ASN A 1 189 ? -15.849 -0.185 -2.770 1.00 93.75 189 ASN A C 1
ATOM 1439 O O . ASN A 1 189 ? -16.598 -1.131 -2.549 1.00 93.75 189 ASN A O 1
ATOM 1443 N N . ASP A 1 190 ? -14.975 -0.186 -3.779 1.00 91.31 190 ASP A N 1
ATOM 1444 C CA . ASP A 1 190 ? -14.809 -1.298 -4.720 1.00 91.31 190 ASP A CA 1
ATOM 1445 C C . ASP A 1 190 ? -13.698 -2.276 -4.299 1.00 91.31 190 ASP A C 1
ATOM 1447 O O . ASP A 1 190 ? -13.469 -3.282 -4.977 1.00 91.31 190 ASP A O 1
ATOM 1451 N N . ALA A 1 191 ? -13.000 -1.997 -3.191 1.00 97.12 191 ALA A N 1
ATOM 1452 C CA . ALA A 1 191 ? -11.968 -2.866 -2.634 1.00 97.12 191 ALA A CA 1
ATOM 1453 C C . ALA A 1 191 ? -12.499 -4.279 -2.317 1.00 97.12 191 ALA A C 1
ATOM 1455 O O . ALA A 1 191 ? -13.629 -4.460 -1.859 1.00 97.12 191 ALA A O 1
ATOM 1456 N N . GLU A 1 192 ? -11.668 -5.290 -2.555 1.00 98.19 192 GLU A N 1
ATOM 1457 C CA . GLU A 1 192 ? -11.969 -6.697 -2.281 1.00 98.19 192 GLU A CA 1
ATOM 1458 C C . GLU A 1 192 ? -10.692 -7.464 -1.927 1.00 98.19 192 GLU A C 1
ATOM 1460 O O . GLU A 1 192 ? -9.591 -7.026 -2.262 1.00 98.19 192 GLU A O 1
ATOM 1465 N N . GLY A 1 193 ? -10.840 -8.631 -1.305 1.00 98.12 193 GLY A N 1
ATOM 1466 C CA . GLY A 1 193 ? -9.728 -9.526 -0.989 1.00 98.12 193 GLY A CA 1
ATOM 1467 C C . GLY A 1 193 ? -9.515 -9.726 0.506 1.00 98.12 193 GLY A C 1
ATOM 1468 O O . GLY A 1 193 ? -10.254 -9.192 1.334 1.00 98.12 193 GLY A O 1
ATOM 1469 N N . ASP A 1 194 ? -8.482 -10.501 0.830 1.00 98.25 194 ASP A N 1
ATOM 1470 C CA . ASP A 1 194 ? -8.197 -10.963 2.187 1.00 98.25 194 ASP A CA 1
ATOM 1471 C C . ASP A 1 194 ? -6.813 -10.499 2.641 1.00 98.25 194 ASP A C 1
ATOM 1473 O O . ASP A 1 194 ? -5.785 -10.860 2.057 1.00 98.25 194 ASP A O 1
ATOM 1477 N N . TYR A 1 195 ? -6.775 -9.708 3.710 1.00 98.81 195 TYR A N 1
ATOM 1478 C CA . TYR A 1 195 ? -5.551 -9.066 4.171 1.00 98.81 195 TYR A CA 1
ATOM 1479 C C . TYR A 1 195 ? -5.321 -9.249 5.665 1.00 98.81 195 TYR A C 1
ATOM 1481 O O . TYR A 1 195 ? -6.250 -9.269 6.470 1.00 98.81 195 TYR A O 1
ATOM 1489 N N . THR A 1 196 ? -4.051 -9.300 6.051 1.00 98.81 196 THR A N 1
ATOM 1490 C CA . THR A 1 196 ? -3.644 -9.268 7.457 1.00 98.81 196 THR A CA 1
ATOM 1491 C C . THR A 1 196 ? -3.108 -7.887 7.819 1.00 98.81 196 THR A C 1
ATOM 1493 O O . THR A 1 196 ? -2.272 -7.329 7.108 1.00 98.81 196 THR A O 1
ATOM 1496 N N . LEU A 1 197 ? -3.560 -7.343 8.943 1.00 98.81 197 LEU A N 1
ATOM 1497 C CA . LEU A 1 197 ? -3.061 -6.119 9.554 1.00 98.81 197 LEU A CA 1
ATOM 1498 C C . LEU A 1 197 ? -2.071 -6.490 10.652 1.00 98.81 197 LEU A C 1
ATOM 1500 O O . LEU A 1 197 ? -2.441 -7.149 11.616 1.00 98.81 197 LEU A O 1
ATOM 1504 N N . SER A 1 198 ? -0.826 -6.050 10.531 1.00 98.44 198 SER A N 1
ATOM 1505 C CA . SER A 1 198 ? 0.139 -6.118 11.624 1.00 98.44 198 SER A CA 1
ATOM 1506 C C . SER A 1 198 ? 0.353 -4.735 12.193 1.00 98.44 198 SER A C 1
ATOM 1508 O O . SER A 1 198 ? 0.725 -3.826 11.455 1.00 98.44 198 SER A O 1
ATOM 1510 N N . VAL A 1 199 ? 0.153 -4.565 13.493 1.00 97.56 199 VAL A N 1
ATOM 1511 C CA . VAL A 1 199 ? 0.192 -3.247 14.125 1.00 97.56 199 VAL A CA 1
ATOM 1512 C C . VAL A 1 199 ? 1.252 -3.231 15.217 1.00 97.56 199 VAL A C 1
ATOM 1514 O O . VAL A 1 199 ? 1.214 -4.029 16.151 1.00 97.56 199 VAL A O 1
ATOM 1517 N N . ARG A 1 200 ? 2.196 -2.295 15.111 1.00 94.38 200 ARG A N 1
ATOM 1518 C CA . ARG A 1 200 ? 3.181 -1.987 16.150 1.00 94.38 200 ARG A CA 1
ATOM 1519 C C . ARG A 1 200 ? 2.781 -0.701 16.854 1.00 94.38 200 ARG A C 1
ATOM 1521 O O . ARG A 1 200 ? 2.910 0.385 16.295 1.00 94.38 200 ARG A O 1
ATOM 1528 N N . ASN A 1 201 ? 2.307 -0.842 18.084 1.00 91.25 201 ASN A N 1
ATOM 1529 C CA . ASN A 1 201 ? 1.942 0.282 18.931 1.00 91.25 201 ASN A CA 1
ATOM 1530 C C . ASN A 1 201 ? 3.141 0.770 19.763 1.00 91.25 201 ASN A C 1
ATOM 1532 O O . ASN A 1 201 ? 3.968 -0.038 20.179 1.00 91.25 201 ASN A O 1
ATOM 1536 N N . THR A 1 202 ? 3.200 2.068 20.075 1.00 85.38 202 THR A N 1
ATOM 1537 C CA . THR A 1 202 ? 4.232 2.657 20.959 1.00 85.38 202 THR A CA 1
ATOM 1538 C C . THR A 1 202 ? 4.233 2.090 22.386 1.00 85.38 202 THR A C 1
ATOM 1540 O O . THR A 1 202 ? 5.180 2.318 23.135 1.00 85.38 202 THR A O 1
ATOM 1543 N N . GLY A 1 203 ? 3.177 1.374 22.787 1.00 76.62 203 GLY A N 1
ATOM 1544 C CA . GLY A 1 203 ? 3.043 0.715 24.089 1.00 76.62 203 GLY A CA 1
ATOM 1545 C C . GLY A 1 203 ? 2.483 1.606 25.200 1.00 76.62 203 GLY A C 1
ATOM 1546 O O . GLY A 1 203 ? 2.104 1.086 26.244 1.00 76.62 203 GLY A O 1
ATOM 1547 N N . LYS A 1 204 ? 2.376 2.923 24.980 1.00 82.06 204 LYS A N 1
ATOM 1548 C CA . LYS A 1 204 ? 1.773 3.859 25.940 1.00 82.06 204 LYS A CA 1
ATOM 1549 C C . LYS A 1 204 ? 0.255 3.687 26.002 1.00 82.06 204 LYS A C 1
ATOM 1551 O O . LYS A 1 204 ? -0.397 3.572 24.963 1.00 82.06 204 LYS A O 1
ATOM 1556 N N . GLU A 1 205 ? -0.287 3.701 27.216 1.00 83.75 205 GLU A N 1
ATOM 1557 C CA . GLU A 1 205 ? -1.730 3.635 27.455 1.00 83.75 205 GLU A CA 1
ATOM 1558 C C . GLU A 1 205 ? -2.437 4.908 26.959 1.00 83.75 205 GLU A C 1
ATOM 1560 O O . GLU A 1 205 ? -1.884 5.998 27.085 1.00 83.75 205 GLU A O 1
ATOM 1565 N N . PRO A 1 206 ? -3.647 4.800 26.392 1.00 85.88 206 PRO A N 1
ATOM 1566 C CA . PRO A 1 206 ? -4.463 5.945 25.988 1.00 85.88 206 PRO A CA 1
ATOM 1567 C C . PRO A 1 206 ? -4.831 6.854 27.170 1.00 85.88 206 PRO A C 1
ATOM 1569 O O . PRO A 1 206 ? -5.156 6.378 28.256 1.00 85.88 206 PRO A O 1
ATOM 1572 N N . VAL A 1 207 ? -4.859 8.171 26.937 1.00 80.25 207 VAL A N 1
ATOM 1573 C CA . VAL A 1 207 ? -5.370 9.155 27.920 1.00 80.25 207 VAL A CA 1
ATOM 1574 C C . VAL A 1 207 ? -6.881 9.373 27.824 1.00 80.25 207 VAL A C 1
ATOM 1576 O O . VAL A 1 207 ? -7.493 9.910 28.743 1.00 80.25 207 VAL A O 1
ATOM 1579 N N . THR A 1 208 ? -7.488 8.957 26.714 1.00 82.81 208 THR A N 1
ATOM 1580 C CA . THR A 1 208 ? -8.929 9.043 26.449 1.00 82.81 208 THR A CA 1
ATOM 1581 C C . THR A 1 208 ? -9.469 7.696 25.973 1.00 82.81 208 THR A C 1
ATOM 1583 O O . THR A 1 208 ? -8.716 6.804 25.587 1.00 82.81 208 THR A O 1
ATOM 1586 N N . PHE A 1 209 ? -10.786 7.512 25.983 1.00 81.06 209 PHE A N 1
ATOM 1587 C CA . PHE A 1 209 ? -11.409 6.304 25.439 1.00 81.06 209 PHE A CA 1
ATOM 1588 C C . PHE A 1 209 ? -11.955 6.570 24.038 1.00 81.06 209 PHE A C 1
ATOM 1590 O O . PHE A 1 209 ? -12.630 7.569 23.806 1.00 81.06 209 PHE A O 1
ATOM 1597 N N . GLY A 1 210 ? -11.665 5.664 23.107 1.00 86.94 210 GLY A N 1
ATOM 1598 C CA . GLY A 1 210 ? -12.073 5.779 21.716 1.00 86.94 210 GLY A CA 1
ATOM 1599 C C . GLY A 1 210 ? -11.714 4.543 20.898 1.00 86.94 210 GLY A C 1
ATOM 1600 O O . GLY A 1 210 ? -11.221 3.538 21.417 1.00 86.94 210 GLY A O 1
ATOM 1601 N N . GLN A 1 211 ? -11.962 4.639 19.596 1.00 94.25 211 GLN A N 1
ATOM 1602 C CA . GLN A 1 211 ? -11.550 3.648 18.607 1.00 94.25 211 GLN A CA 1
ATOM 1603 C C . GLN A 1 211 ? -10.471 4.256 17.711 1.00 94.25 211 GLN A C 1
ATOM 1605 O O . GLN A 1 211 ? -10.566 5.421 17.329 1.00 94.25 211 GLN A O 1
ATOM 1610 N N . LEU A 1 212 ? -9.463 3.466 17.347 1.00 96.50 212 LEU A N 1
ATOM 1611 C CA . LEU A 1 212 ? -8.414 3.879 16.416 1.00 96.50 212 LEU A CA 1
ATOM 1612 C C . LEU A 1 212 ? -8.693 3.291 15.032 1.00 96.50 212 LEU A C 1
ATOM 1614 O O . LEU A 1 212 ? -8.521 2.093 14.822 1.00 96.50 212 LEU A O 1
ATOM 1618 N N . THR A 1 213 ? -9.108 4.116 14.073 1.00 97.69 213 THR A N 1
ATOM 1619 C CA . THR A 1 213 ? -9.300 3.667 12.685 1.00 97.69 213 THR A CA 1
ATOM 1620 C C . THR A 1 213 ? -7.966 3.296 12.039 1.00 97.69 213 THR A C 1
ATOM 1622 O O . THR A 1 213 ? -7.033 4.088 12.083 1.00 97.69 213 THR A O 1
ATOM 1625 N N . LEU A 1 214 ? -7.871 2.119 11.420 1.00 98.56 214 LEU A N 1
ATOM 1626 C CA . LEU A 1 214 ? -6.704 1.703 10.628 1.00 98.56 214 LEU A CA 1
ATOM 1627 C C . LEU A 1 214 ? -7.008 1.755 9.131 1.00 98.56 214 LEU A C 1
ATOM 1629 O O . LEU A 1 214 ? -6.185 2.221 8.343 1.00 98.56 214 LEU A O 1
ATOM 1633 N N . VAL A 1 215 ? -8.200 1.283 8.754 1.00 98.50 215 VAL A N 1
ATOM 1634 C CA . VAL A 1 215 ? -8.664 1.262 7.367 1.00 98.50 215 VAL A CA 1
ATOM 1635 C C . VAL A 1 215 ? -9.948 2.068 7.257 1.00 98.50 215 VAL A C 1
ATOM 1637 O O . VAL A 1 215 ? -10.953 1.714 7.879 1.00 98.50 215 VAL A O 1
ATOM 1640 N N . GLU A 1 216 ? -9.904 3.135 6.468 1.00 96.81 216 GLU A N 1
ATOM 1641 C CA . GLU A 1 216 ? -10.999 4.088 6.294 1.00 96.81 216 GLU A CA 1
ATOM 1642 C C . GLU A 1 216 ? -11.484 4.151 4.848 1.00 96.81 216 GLU A C 1
ATOM 1644 O O . GLU A 1 216 ? -10.779 3.795 3.895 1.00 96.81 216 GLU A O 1
ATOM 1649 N N . SER A 1 217 ? -12.717 4.618 4.688 1.00 95.56 217 SER A N 1
ATOM 1650 C CA . SER A 1 217 ? -13.272 4.877 3.367 1.00 95.56 217 SER A CA 1
ATOM 1651 C C . SER A 1 217 ? -12.751 6.186 2.801 1.00 95.56 217 SER A C 1
ATOM 1653 O O . SER A 1 217 ? -12.617 7.187 3.506 1.00 95.56 217 SER A O 1
ATOM 1655 N N . LYS A 1 218 ? -12.527 6.219 1.488 1.00 93.12 218 LYS A N 1
ATOM 1656 C CA . LYS A 1 218 ? -12.156 7.456 0.808 1.00 93.12 218 LYS A CA 1
ATOM 1657 C C . LYS A 1 218 ? -13.326 8.426 0.594 1.00 93.12 218 LYS A C 1
ATOM 1659 O O . LYS A 1 218 ? -13.089 9.628 0.564 1.00 93.12 218 LYS A O 1
ATOM 1664 N N . ASP A 1 219 ? -14.558 7.916 0.477 1.00 87.56 219 ASP A N 1
ATOM 1665 C CA . ASP A 1 219 ? -15.740 8.683 0.035 1.00 87.56 219 ASP A CA 1
ATOM 1666 C C . ASP A 1 219 ? -16.892 8.693 1.063 1.00 87.56 219 ASP A C 1
ATOM 1668 O O . ASP A 1 219 ? -18.054 8.829 0.680 1.00 87.56 219 ASP A O 1
ATOM 1672 N N . ASN A 1 220 ? -16.617 8.482 2.358 1.00 83.75 220 ASN A N 1
ATOM 1673 C CA . ASN A 1 220 ? -17.642 8.355 3.416 1.00 83.75 220 ASN A CA 1
ATOM 1674 C C . ASN A 1 220 ? -18.710 7.270 3.144 1.00 83.75 220 ASN A C 1
ATOM 1676 O O . ASN A 1 220 ? -19.790 7.276 3.735 1.00 83.75 220 ASN A O 1
ATOM 1680 N N . LYS A 1 221 ? -18.421 6.328 2.240 1.00 91.62 221 LYS A N 1
ATOM 1681 C CA . LYS A 1 221 ? -19.245 5.145 1.962 1.00 91.62 221 LYS A CA 1
ATOM 1682 C C . LYS A 1 221 ? -18.671 3.944 2.709 1.00 91.62 221 LYS A C 1
ATOM 1684 O O . LYS A 1 221 ? -17.450 3.814 2.723 1.00 91.62 221 LYS A O 1
ATOM 1689 N N . PRO A 1 222 ? -19.482 3.035 3.265 1.00 93.81 222 PRO A N 1
ATOM 1690 C CA . PRO A 1 222 ? -18.959 1.826 3.894 1.00 93.81 222 PRO A CA 1
ATOM 1691 C C . PRO A 1 222 ? -18.023 1.046 2.963 1.00 93.81 222 PRO A C 1
ATOM 1693 O O . PRO A 1 222 ? -18.292 0.928 1.764 1.00 93.81 222 PRO A O 1
ATOM 1696 N N . LEU A 1 223 ? -16.934 0.502 3.509 1.00 96.31 223 LEU A N 1
ATOM 1697 C CA . LEU A 1 223 ? -16.076 -0.418 2.769 1.00 96.31 223 LEU A CA 1
ATOM 1698 C C . LEU A 1 223 ? -16.843 -1.701 2.435 1.00 96.31 223 LEU A C 1
ATOM 1700 O O . LEU A 1 223 ? -17.616 -2.212 3.254 1.00 96.31 223 LEU A O 1
ATOM 1704 N N . SER A 1 224 ? -16.575 -2.226 1.240 1.00 94.88 224 SER A N 1
ATOM 1705 C CA . SER A 1 224 ? -17.160 -3.452 0.693 1.00 94.88 224 SER A CA 1
ATOM 1706 C C . SER A 1 224 ? -17.174 -4.614 1.689 1.00 94.88 224 SER A C 1
ATOM 1708 O O . SER A 1 224 ? -16.246 -4.797 2.478 1.00 94.88 224 SER A O 1
ATOM 1710 N N . ASP A 1 225 ? -18.200 -5.458 1.611 1.00 94.50 225 ASP A N 1
ATOM 1711 C CA . ASP A 1 225 ? -18.257 -6.724 2.356 1.00 94.50 225 ASP A CA 1
ATOM 1712 C C . ASP A 1 225 ? -17.415 -7.834 1.714 1.00 94.50 225 ASP A C 1
ATOM 1714 O O . ASP A 1 225 ? -17.202 -8.877 2.319 1.00 94.50 225 ASP A O 1
ATOM 1718 N N . LYS A 1 226 ? -16.873 -7.595 0.512 1.00 96.62 226 LYS A N 1
ATOM 1719 C CA . LYS A 1 226 ? -15.886 -8.478 -0.138 1.00 96.62 226 LYS A CA 1
ATOM 1720 C C . LYS A 1 226 ? -14.465 -8.282 0.399 1.00 96.62 226 LYS A C 1
ATOM 1722 O O . LYS A 1 226 ? -13.530 -8.876 -0.134 1.00 96.62 226 LYS A O 1
ATOM 1727 N N . LEU A 1 227 ? -14.292 -7.375 1.356 1.00 96.88 227 LEU A N 1
ATOM 1728 C CA . LEU A 1 227 ? -13.009 -7.008 1.930 1.00 96.88 227 LEU A CA 1
ATOM 1729 C C . LEU A 1 227 ? -12.906 -7.566 3.347 1.00 96.88 227 LEU A C 1
ATOM 1731 O O . LEU A 1 227 ? -13.661 -7.164 4.237 1.00 96.88 227 LEU A O 1
ATOM 1735 N N . THR A 1 228 ? -11.936 -8.448 3.555 1.00 97.62 228 THR A N 1
ATOM 1736 C CA . THR A 1 228 ? -11.660 -9.067 4.849 1.00 97.62 228 THR A CA 1
ATOM 1737 C C . THR A 1 228 ? -10.327 -8.564 5.383 1.00 97.62 228 THR A C 1
ATOM 1739 O O . THR A 1 228 ? -9.302 -8.653 4.705 1.00 97.62 228 THR A O 1
ATOM 1742 N N . PHE A 1 229 ? -10.321 -8.097 6.632 1.00 98.50 229 PHE A N 1
ATOM 1743 C CA . PHE A 1 229 ? -9.093 -7.850 7.383 1.00 98.50 229 PHE A CA 1
ATOM 1744 C C . PHE A 1 229 ? -9.050 -8.703 8.643 1.00 98.50 229 PHE A C 1
ATOM 1746 O O . PHE A 1 229 ? -10.012 -8.737 9.411 1.00 98.50 229 PHE A O 1
ATOM 1753 N N . THR A 1 230 ? -7.909 -9.340 8.881 1.00 98.38 230 THR A N 1
ATOM 1754 C CA . THR A 1 230 ? -7.589 -10.023 10.137 1.00 98.38 230 THR A CA 1
ATOM 1755 C C . THR A 1 230 ? -6.447 -9.308 10.839 1.00 98.38 230 THR A C 1
ATOM 1757 O O . THR A 1 230 ? -5.542 -8.785 10.194 1.00 98.38 230 THR A O 1
ATOM 1760 N N . LEU A 1 231 ? -6.483 -9.251 12.167 1.00 98.50 231 LEU A N 1
ATOM 1761 C CA . LEU A 1 231 ? -5.402 -8.671 12.957 1.00 98.50 231 LEU A CA 1
ATOM 1762 C C . LEU A 1 231 ? -4.369 -9.754 13.266 1.00 98.50 231 LEU A C 1
ATOM 1764 O O . LEU A 1 231 ? -4.720 -10.819 13.767 1.00 98.50 231 LEU A O 1
ATOM 1768 N N . GLU A 1 232 ? -3.099 -9.492 12.980 1.00 97.81 232 GLU A N 1
ATOM 1769 C CA . GLU A 1 232 ? -2.016 -10.390 13.369 1.00 97.81 232 GLU A CA 1
ATOM 1770 C C . GLU A 1 232 ? -1.970 -10.510 14.898 1.00 97.81 232 GLU A C 1
ATOM 1772 O O . GLU A 1 232 ? -2.025 -9.507 15.607 1.00 97.81 232 GLU A O 1
ATOM 1777 N N . ASN A 1 233 ? -1.871 -11.744 15.397 1.00 95.50 233 ASN A N 1
ATOM 1778 C CA . ASN A 1 233 ? -1.960 -12.099 16.820 1.00 95.50 233 ASN A CA 1
ATOM 1779 C C . ASN A 1 233 ? -3.331 -11.844 17.480 1.00 95.50 233 ASN A C 1
ATOM 1781 O O . ASN A 1 233 ? -3.421 -11.903 18.704 1.00 95.50 233 ASN A O 1
ATOM 1785 N N . ASP A 1 234 ? -4.389 -11.559 16.713 1.00 96.94 234 ASP A N 1
ATOM 1786 C CA . ASP A 1 234 ? -5.763 -11.269 17.171 1.00 96.94 234 ASP A CA 1
ATOM 1787 C C . ASP A 1 234 ? -5.939 -10.017 18.049 1.00 96.94 234 ASP A C 1
ATOM 1789 O O . ASP A 1 234 ? -7.073 -9.617 18.338 1.00 96.94 234 ASP A O 1
ATOM 1793 N N . HIS A 1 235 ? -4.850 -9.382 18.486 1.00 96.44 235 HIS A N 1
ATOM 1794 C CA . HIS A 1 235 ? -4.894 -8.232 19.377 1.00 96.44 235 HIS A CA 1
ATOM 1795 C C . HIS A 1 235 ? -3.658 -7.329 19.285 1.00 96.44 235 HIS A C 1
ATOM 1797 O O . HIS A 1 235 ? -2.599 -7.725 18.804 1.00 96.44 235 HIS A O 1
ATOM 1803 N N . VAL A 1 236 ? -3.810 -6.109 19.803 1.00 96.38 236 VAL A N 1
ATOM 1804 C CA . VAL A 1 236 ? -2.739 -5.130 20.024 1.00 96.38 236 VAL A CA 1
ATOM 1805 C C . VAL A 1 236 ? -2.815 -4.661 21.469 1.00 96.38 236 VAL A C 1
ATOM 1807 O O . VAL A 1 236 ? -3.873 -4.214 21.911 1.00 96.38 236 VAL A O 1
ATOM 1810 N N . ASP A 1 237 ? -1.704 -4.733 22.193 1.00 93.25 237 ASP A N 1
ATOM 1811 C CA . ASP A 1 237 ? -1.637 -4.265 23.576 1.00 93.25 237 ASP A CA 1
ATOM 1812 C C . ASP A 1 237 ? -1.081 -2.823 23.652 1.00 93.25 237 ASP A C 1
ATOM 1814 O O . ASP A 1 237 ? -0.146 -2.429 22.943 1.00 93.25 237 ASP A O 1
ATOM 1818 N N . ALA A 1 238 ? -1.683 -2.014 24.523 1.00 89.44 238 ALA A N 1
ATOM 1819 C CA . ALA A 1 238 ? -1.239 -0.679 24.913 1.00 89.44 238 ALA A CA 1
ATOM 1820 C C . ALA A 1 238 ? -1.265 -0.608 26.443 1.00 89.44 238 ALA A C 1
ATOM 1822 O O . ALA A 1 238 ? -2.333 -0.462 27.036 1.00 89.44 238 ALA A O 1
ATOM 1823 N N . GLY A 1 239 ? -0.101 -0.794 27.071 1.00 88.44 239 GLY A N 1
ATOM 1824 C CA . GLY A 1 239 ? 0.009 -1.088 28.501 1.00 88.44 239 GLY A CA 1
ATOM 1825 C C . GLY A 1 239 ? -0.847 -2.291 28.900 1.00 88.44 239 GLY A C 1
ATOM 1826 O O . GLY A 1 239 ? -0.714 -3.365 28.316 1.00 88.44 239 GLY A O 1
ATOM 1827 N N . ALA A 1 240 ? -1.738 -2.113 29.874 1.00 90.00 240 ALA A N 1
ATOM 1828 C CA . ALA A 1 240 ? -2.670 -3.143 30.333 1.00 90.00 240 ALA A CA 1
ATOM 1829 C C . ALA A 1 240 ? -3.922 -3.301 29.445 1.00 90.00 240 ALA A C 1
ATOM 1831 O O . ALA A 1 240 ? -4.738 -4.198 29.675 1.00 90.00 240 ALA A O 1
ATOM 1832 N N . LEU A 1 241 ? -4.116 -2.428 28.451 1.00 92.12 241 LEU A N 1
ATOM 1833 C CA . LEU A 1 241 ? -5.305 -2.432 27.607 1.00 92.12 241 LEU A CA 1
ATOM 1834 C C . LEU A 1 241 ? -5.089 -3.249 26.337 1.00 92.12 241 LEU A C 1
ATOM 1836 O O . LEU A 1 241 ? -4.172 -2.992 25.559 1.00 92.12 241 LEU A O 1
ATOM 1840 N N . ARG A 1 242 ? -6.011 -4.181 26.096 1.00 95.25 242 ARG A N 1
ATOM 1841 C CA . ARG A 1 242 ? -6.030 -5.026 24.905 1.00 95.25 242 ARG A CA 1
ATOM 1842 C C . ARG A 1 242 ? -7.047 -4.534 23.886 1.00 95.25 242 ARG A C 1
ATOM 1844 O O . ARG A 1 242 ? -8.237 -4.428 24.187 1.00 95.25 242 ARG A O 1
ATOM 1851 N N . TYR A 1 243 ? -6.580 -4.315 22.665 1.00 97.00 243 TYR A N 1
ATOM 1852 C CA . TYR A 1 243 ? -7.389 -3.894 21.531 1.00 97.00 243 TYR A CA 1
ATOM 1853 C C . TYR A 1 243 ? -7.586 -5.034 20.542 1.00 97.00 243 TYR A C 1
ATOM 1855 O O . TYR A 1 243 ? -6.671 -5.813 20.291 1.00 97.00 243 TYR A O 1
ATOM 1863 N N . LYS A 1 244 ? -8.778 -5.104 19.953 1.00 98.06 244 LYS A N 1
ATOM 1864 C CA . LYS A 1 244 ? -9.134 -6.031 18.875 1.00 98.06 244 LYS A CA 1
ATOM 1865 C C . LYS A 1 244 ? -9.571 -5.253 17.644 1.00 98.06 244 LYS A C 1
ATOM 1867 O O . LYS A 1 244 ? -9.908 -4.076 17.743 1.00 98.06 244 LYS A O 1
ATOM 1872 N N . LEU A 1 245 ? -9.569 -5.910 16.491 1.00 98.44 245 LEU A N 1
ATOM 1873 C CA . LEU A 1 245 ? -10.077 -5.331 15.253 1.00 98.44 245 LEU A CA 1
ATOM 1874 C C . LEU A 1 245 ? -11.591 -5.537 15.148 1.00 98.44 245 LEU A C 1
ATOM 1876 O O . LEU A 1 245 ? -12.081 -6.647 15.344 1.00 98.44 245 LEU A O 1
ATOM 1880 N N . VAL A 1 246 ? -12.316 -4.481 14.795 1.00 97.31 246 VAL A N 1
ATOM 1881 C CA . VAL A 1 246 ? -13.756 -4.519 14.516 1.00 97.31 246 VAL A CA 1
ATOM 1882 C C . VAL A 1 246 ? -14.066 -3.740 13.242 1.00 97.31 246 VAL A C 1
ATOM 1884 O O . VAL A 1 246 ? -13.434 -2.717 12.968 1.00 97.31 246 VAL A O 1
ATOM 1887 N N . LYS A 1 247 ? -15.055 -4.204 12.470 1.00 96.31 247 LYS A N 1
ATOM 1888 C CA . LYS A 1 247 ? -15.678 -3.410 11.404 1.00 96.31 247 LYS A CA 1
ATOM 1889 C C . LYS A 1 247 ? -16.826 -2.607 12.023 1.00 96.31 247 LYS A C 1
ATOM 1891 O O . LYS A 1 247 ? -17.850 -3.181 12.379 1.00 96.31 247 LYS A O 1
ATOM 1896 N N . ASN A 1 248 ? -16.648 -1.299 12.190 1.00 93.81 248 ASN A N 1
ATOM 1897 C CA . ASN A 1 248 ? -17.647 -0.390 12.760 1.00 93.81 248 ASN A CA 1
ATOM 1898 C C . ASN A 1 248 ? -17.925 0.747 11.769 1.00 93.81 248 ASN A C 1
ATOM 1900 O O . ASN A 1 248 ? -16.989 1.358 11.261 1.00 93.81 248 ASN A O 1
ATOM 1904 N N . ASN A 1 249 ? -19.201 1.015 11.476 1.00 90.75 249 ASN A N 1
ATOM 1905 C CA . ASN A 1 249 ? -19.640 2.023 10.501 1.00 90.75 249 ASN A CA 1
ATOM 1906 C C . ASN A 1 249 ? -18.953 1.902 9.128 1.00 90.75 249 ASN A C 1
ATOM 1908 O O . ASN A 1 249 ? -18.673 2.897 8.466 1.00 90.75 249 ASN A O 1
ATOM 1912 N N . GLY A 1 250 ? -18.677 0.668 8.697 1.00 92.81 250 GLY A N 1
ATOM 1913 C CA . GLY A 1 250 ? -18.042 0.403 7.407 1.00 92.81 250 GLY A CA 1
ATOM 1914 C C . GLY A 1 250 ? -16.528 0.619 7.367 1.00 92.81 250 GLY A C 1
ATOM 1915 O O . GLY A 1 250 ? -15.962 0.532 6.284 1.00 92.81 250 GLY A O 1
ATOM 1916 N N . GLU A 1 251 ? -15.873 0.850 8.504 1.00 96.81 251 GLU A N 1
ATOM 1917 C CA . GLU A 1 251 ? -14.420 1.027 8.627 1.00 96.81 251 GLU A CA 1
ATOM 1918 C C . GLU A 1 251 ? -13.816 0.003 9.584 1.00 96.81 251 GLU A C 1
ATOM 1920 O O . GLU A 1 251 ? -14.505 -0.509 10.468 1.00 96.81 251 GLU A O 1
ATOM 1925 N N . PHE A 1 252 ? -12.518 -0.275 9.447 1.00 98.12 252 PHE A N 1
ATOM 1926 C CA . PHE A 1 252 ? -11.816 -1.201 10.336 1.00 98.12 252 PHE A CA 1
ATOM 1927 C C . PHE A 1 252 ? -11.042 -0.431 11.397 1.00 98.12 252 PHE A C 1
ATOM 1929 O O . PHE A 1 252 ? -10.154 0.374 11.092 1.00 98.12 252 PHE A O 1
ATOM 1936 N N . ARG A 1 253 ? -11.389 -0.686 12.657 1.00 98.25 253 ARG A N 1
ATOM 1937 C CA . ARG A 1 253 ? -10.900 0.067 13.809 1.00 98.25 253 ARG A CA 1
ATOM 1938 C C . ARG A 1 253 ? -10.389 -0.868 14.893 1.00 98.25 253 ARG A C 1
ATOM 1940 O O . ARG A 1 253 ? -10.935 -1.951 15.096 1.00 98.25 253 ARG A O 1
ATOM 1947 N N . LEU A 1 254 ? -9.363 -0.429 15.610 1.00 97.94 254 LEU A N 1
ATOM 1948 C CA . LEU A 1 254 ? -8.980 -1.019 16.881 1.00 97.94 254 LEU A CA 1
ATOM 1949 C C . LEU A 1 254 ? -9.903 -0.489 17.972 1.00 97.94 254 LEU A C 1
ATOM 1951 O O . LEU A 1 254 ? -10.049 0.723 18.138 1.00 97.94 254 LEU A O 1
ATOM 1955 N N . HIS A 1 255 ? -10.501 -1.403 18.724 1.00 96.75 255 HIS A N 1
ATOM 1956 C CA . HIS A 1 255 ? -11.382 -1.089 19.840 1.00 96.75 255 HIS A CA 1
ATOM 1957 C C . HIS A 1 255 ? -11.012 -1.909 21.076 1.00 96.75 255 HIS A C 1
ATOM 1959 O O . HIS A 1 255 ? -10.438 -2.991 20.952 1.00 96.75 255 HIS A O 1
ATOM 1965 N N . ASN A 1 256 ? -11.340 -1.400 22.263 1.00 96.44 256 ASN A N 1
ATOM 1966 C CA . ASN A 1 256 ? -11.164 -2.118 23.521 1.00 96.44 256 ASN A CA 1
ATOM 1967 C C . ASN A 1 256 ? -12.534 -2.626 24.012 1.00 96.44 256 ASN A C 1
ATOM 1969 O O . ASN A 1 256 ? -13.318 -1.825 24.528 1.00 96.44 256 ASN A O 1
ATOM 1973 N N . PRO A 1 257 ? -12.830 -3.938 23.897 1.00 94.69 257 PRO A N 1
ATOM 1974 C CA . PRO A 1 257 ? -14.139 -4.481 24.262 1.00 94.69 257 PRO A CA 1
ATOM 1975 C C . PRO A 1 257 ? -14.522 -4.243 25.728 1.00 94.69 257 PRO A C 1
ATOM 1977 O O . PRO A 1 257 ? -15.693 -4.036 26.031 1.00 94.69 257 PRO A O 1
ATOM 1980 N N . ILE A 1 258 ? -13.542 -4.263 26.639 1.00 93.94 258 ILE A N 1
ATOM 1981 C CA . ILE A 1 258 ? -13.777 -4.111 28.080 1.00 93.94 258 ILE A CA 1
ATOM 1982 C C . ILE A 1 258 ? -14.149 -2.659 28.388 1.00 93.94 258 ILE A C 1
ATOM 1984 O O . ILE A 1 258 ? -15.183 -2.407 29.001 1.00 93.94 258 ILE A O 1
ATOM 1988 N N . LYS A 1 259 ? -13.355 -1.698 27.900 1.00 91.00 259 LYS A N 1
ATOM 1989 C CA . LYS A 1 259 ? -13.614 -0.267 28.128 1.00 91.00 259 LYS A CA 1
ATOM 1990 C C . LYS A 1 259 ? -14.900 0.217 27.477 1.00 91.00 259 LYS A C 1
ATOM 1992 O O . LYS A 1 259 ? -15.626 1.007 28.073 1.00 91.00 259 LYS A O 1
ATOM 1997 N N . GLU A 1 260 ? -15.228 -0.291 26.296 1.00 91.88 260 GLU A N 1
ATOM 1998 C CA . GLU A 1 260 ? -16.515 0.014 25.675 1.00 91.88 260 GLU A CA 1
ATOM 1999 C C . GLU A 1 260 ? -17.697 -0.538 26.474 1.00 91.88 260 GLU A C 1
ATOM 2001 O O . GLU A 1 260 ? -18.743 0.106 26.528 1.00 91.88 260 GLU A O 1
ATOM 2006 N N . GLN A 1 261 ? -17.559 -1.710 27.100 1.00 91.69 261 GLN A N 1
ATOM 2007 C CA . GLN A 1 261 ? -18.618 -2.264 27.941 1.00 91.69 261 GLN A CA 1
ATOM 2008 C C . GLN A 1 261 ? -18.786 -1.481 29.249 1.00 91.69 261 GLN A C 1
ATOM 2010 O O . GLN A 1 261 ? -19.918 -1.230 29.658 1.00 91.69 261 GLN A O 1
ATOM 2015 N N . GLU A 1 262 ? -17.686 -1.073 29.887 1.00 90.81 262 GLU A N 1
ATOM 2016 C CA . GLU A 1 262 ? -17.715 -0.202 31.070 1.00 90.81 262 GLU A CA 1
ATOM 2017 C C . GLU A 1 262 ? -18.470 1.098 30.770 1.00 90.81 262 GLU A C 1
ATOM 2019 O O . GLU A 1 262 ? -19.424 1.427 31.473 1.00 90.81 262 GLU A O 1
ATOM 2024 N N . LEU A 1 263 ? -18.135 1.759 29.656 1.00 89.06 263 LEU A N 1
ATOM 2025 C CA . LEU A 1 263 ? -18.792 2.997 29.242 1.00 89.06 263 LEU A CA 1
ATOM 2026 C C . LEU A 1 263 ? -20.296 2.805 28.995 1.00 89.06 263 LEU A C 1
ATOM 2028 O O . LEU A 1 263 ? -21.102 3.623 29.428 1.00 89.06 263 LEU A O 1
ATOM 2032 N N . ARG A 1 264 ? -20.695 1.709 28.335 1.00 90.56 264 ARG A N 1
ATOM 2033 C CA . ARG A 1 264 ? -22.119 1.385 28.135 1.00 90.56 264 ARG A CA 1
ATOM 2034 C C . ARG A 1 264 ? -22.847 1.190 29.464 1.00 90.56 264 ARG A C 1
ATOM 2036 O O . ARG A 1 264 ? -23.965 1.670 29.614 1.00 90.56 264 ARG A O 1
ATOM 2043 N N . ASN A 1 265 ? -22.227 0.506 30.424 1.00 93.44 265 ASN A N 1
ATOM 2044 C CA . ASN A 1 265 ? -22.832 0.275 31.734 1.00 93.44 265 ASN A CA 1
ATOM 2045 C C . ASN A 1 265 ? -23.004 1.583 32.516 1.00 93.44 265 ASN A C 1
ATOM 2047 O O . ASN A 1 265 ? -24.040 1.781 33.148 1.00 93.44 265 ASN A O 1
ATOM 2051 N N . ASP A 1 266 ? -22.015 2.475 32.466 1.00 91.38 266 ASP A N 1
ATOM 2052 C CA . ASP A 1 266 ? -22.078 3.766 33.152 1.00 91.38 266 ASP A CA 1
ATOM 2053 C C . ASP A 1 266 ? -23.132 4.695 32.537 1.00 91.38 266 ASP A C 1
ATOM 2055 O O . ASP A 1 266 ? -23.870 5.342 33.279 1.00 91.38 266 ASP A O 1
ATOM 2059 N N . LEU A 1 267 ? -23.286 4.684 31.207 1.00 92.12 267 LEU A N 1
ATOM 2060 C CA . LEU A 1 267 ? -24.369 5.396 30.516 1.00 92.12 267 LEU A CA 1
ATOM 2061 C C . LEU A 1 267 ? -25.751 4.903 30.966 1.00 92.12 267 LEU A C 1
ATOM 2063 O O . LEU A 1 267 ? -26.598 5.710 31.340 1.00 92.12 267 LEU A O 1
ATOM 2067 N N . VAL A 1 268 ? -25.962 3.584 31.023 1.00 94.12 268 VAL A N 1
ATOM 2068 C CA . VAL A 1 268 ? -27.235 3.007 31.494 1.00 94.12 268 VAL A CA 1
ATOM 2069 C C . VAL A 1 268 ? -27.532 3.410 32.942 1.00 94.12 268 VAL A C 1
ATOM 2071 O O . VAL A 1 268 ? -28.674 3.728 33.273 1.00 94.12 268 VAL A O 1
ATOM 2074 N N . ARG A 1 269 ? -26.520 3.425 33.819 1.00 94.06 269 ARG A N 1
ATOM 2075 C CA . ARG A 1 269 ? -26.688 3.870 35.214 1.00 94.06 269 ARG A CA 1
ATOM 2076 C C . ARG A 1 269 ? -27.041 5.355 35.302 1.00 94.06 269 ARG A C 1
ATOM 2078 O O . ARG A 1 269 ? -27.893 5.717 36.110 1.00 94.06 269 ARG A O 1
ATOM 2085 N N . ALA A 1 270 ? -26.405 6.197 34.489 1.00 92.75 270 ALA A N 1
ATOM 2086 C CA . ALA A 1 270 ? -26.685 7.629 34.442 1.00 92.75 270 ALA A CA 1
ATOM 2087 C C . ALA A 1 270 ? -28.125 7.910 33.978 1.00 92.75 270 ALA A C 1
ATOM 2089 O O . ALA A 1 270 ? -28.845 8.634 34.661 1.00 92.75 270 ALA A O 1
ATOM 2090 N N . GLU A 1 271 ? -28.584 7.258 32.905 1.00 92.50 271 GLU A N 1
ATOM 2091 C CA . GLU A 1 271 ? -29.963 7.392 32.411 1.00 92.50 271 GLU A CA 1
ATOM 2092 C C . GLU A 1 271 ? -31.001 6.943 33.453 1.00 92.50 271 GLU A C 1
ATOM 2094 O O . GLU A 1 271 ? -32.056 7.557 33.612 1.00 92.50 271 GLU A O 1
ATOM 2099 N N . GLN A 1 272 ? -30.718 5.871 34.199 1.00 92.19 272 GLN A N 1
ATOM 2100 C CA . GLN A 1 272 ? -31.596 5.414 35.280 1.00 92.19 272 GLN A CA 1
ATOM 2101 C C . GLN A 1 272 ? -31.654 6.413 36.441 1.00 92.19 272 GLN A C 1
ATOM 2103 O O . GLN A 1 272 ? -32.730 6.644 37.003 1.00 92.19 272 GLN A O 1
ATOM 2108 N N . ALA A 1 273 ? -30.517 7.009 36.803 1.00 93.12 273 ALA A N 1
ATOM 2109 C CA . ALA A 1 273 ? -30.456 8.029 37.841 1.00 93.12 273 ALA A CA 1
ATOM 2110 C C . ALA A 1 273 ? -31.244 9.284 37.437 1.00 93.12 273 ALA A C 1
ATOM 2112 O O . ALA A 1 273 ? -32.014 9.797 38.248 1.00 93.12 273 ALA A O 1
ATOM 2113 N N . GLU A 1 274 ? -31.118 9.722 36.182 1.00 93.19 274 GLU A N 1
ATOM 2114 C CA . GLU A 1 274 ? -31.858 10.859 35.627 1.00 93.19 274 GLU A CA 1
ATOM 2115 C C . GLU A 1 274 ? -33.373 10.617 35.664 1.00 93.19 274 GLU A C 1
ATOM 2117 O O . GLU A 1 274 ? -34.097 11.390 36.288 1.00 93.19 274 GLU A O 1
ATOM 2122 N N . ARG A 1 275 ? -33.852 9.471 35.161 1.00 92.00 275 ARG A N 1
ATOM 2123 C CA . ARG A 1 275 ? -35.283 9.108 35.227 1.00 92.00 275 ARG A CA 1
ATOM 2124 C C . ARG A 1 275 ? -35.822 9.043 36.655 1.00 92.00 275 ARG A C 1
ATOM 2126 O O . ARG A 1 275 ? -36.971 9.394 36.911 1.00 92.00 275 ARG A O 1
ATOM 2133 N N . THR A 1 276 ? -35.006 8.574 37.598 1.00 91.94 276 THR A N 1
ATOM 2134 C CA . THR A 1 276 ? -35.399 8.508 39.013 1.00 91.94 276 THR A CA 1
ATOM 2135 C C . THR A 1 276 ? -35.519 9.906 39.623 1.00 91.94 276 THR A C 1
ATOM 2137 O O . THR A 1 276 ? -36.392 10.139 40.459 1.00 91.94 276 THR A O 1
ATOM 2140 N N . LEU A 1 277 ? -34.652 10.841 39.226 1.00 91.00 277 LEU A N 1
ATOM 2141 C CA . LEU A 1 277 ? -34.722 12.239 39.651 1.00 91.00 277 LEU A CA 1
ATOM 2142 C C . LEU A 1 277 ? -35.940 12.944 39.046 1.00 91.00 277 LEU A C 1
ATOM 2144 O O . LEU A 1 277 ? -36.652 13.628 39.778 1.00 91.00 277 LEU A O 1
ATOM 2148 N N . GLU A 1 278 ? -36.219 12.727 37.761 1.00 90.62 278 GLU A N 1
ATOM 2149 C CA . GLU A 1 278 ? -37.408 13.259 37.086 1.00 90.62 278 GLU A CA 1
ATOM 2150 C C . GLU A 1 278 ? -38.700 12.759 37.743 1.00 90.62 278 GLU A C 1
ATOM 2152 O O . GLU A 1 278 ? -39.565 13.562 38.090 1.00 90.62 278 GLU A O 1
ATOM 2157 N N . ALA A 1 279 ? -38.811 11.453 38.011 1.00 87.94 279 ALA A N 1
ATOM 2158 C CA . ALA A 1 279 ? -39.980 10.879 38.678 1.00 87.94 279 ALA A CA 1
ATOM 2159 C C . ALA A 1 279 ? -40.228 11.504 40.064 1.00 87.94 279 ALA A C 1
ATOM 2161 O O . ALA A 1 279 ? -41.361 11.845 40.399 1.00 87.94 279 ALA A O 1
ATOM 2162 N N . LYS A 1 280 ? -39.161 11.729 40.844 1.00 87.56 280 LYS A N 1
ATOM 2163 C CA . LYS A 1 280 ? -39.255 12.393 42.155 1.00 87.56 280 LYS A CA 1
ATOM 2164 C C . LYS A 1 280 ? -39.656 13.866 42.055 1.00 87.56 280 LYS A C 1
ATOM 2166 O O . LYS A 1 280 ? -40.336 14.358 42.948 1.00 87.56 280 LYS A O 1
ATOM 2171 N N . GLN A 1 281 ? -39.247 14.580 41.005 1.00 78.81 281 GLN A N 1
ATOM 2172 C CA . GLN A 1 281 ? -39.659 15.975 40.792 1.00 78.81 281 GLN A CA 1
ATOM 2173 C C . GLN A 1 281 ? -41.133 16.083 40.385 1.00 78.81 281 GLN A C 1
ATOM 2175 O O . GLN A 1 281 ? -41.827 16.996 40.834 1.00 78.81 281 GLN A O 1
ATOM 2180 N N . VAL A 1 282 ? -41.630 15.136 39.586 1.00 79.12 282 VAL A N 1
ATOM 2181 C CA . VAL A 1 282 ? -43.052 15.065 39.214 1.00 79.12 282 VAL A CA 1
ATOM 2182 C C . VAL A 1 282 ? -43.925 14.756 40.436 1.00 79.12 282 VAL A C 1
ATOM 2184 O O . VAL A 1 282 ? -44.938 15.418 40.631 1.00 79.12 282 VAL A O 1
ATOM 2187 N N . GLU A 1 283 ? -43.513 13.837 41.317 1.00 70.44 283 GLU A N 1
ATOM 2188 C CA . GLU A 1 283 ? -44.229 13.570 42.580 1.00 70.44 283 GLU A CA 1
ATOM 2189 C C . GLU A 1 283 ? -44.239 14.764 43.549 1.00 70.44 283 GLU A C 1
ATOM 2191 O O . GLU A 1 283 ? -45.160 14.893 44.346 1.00 70.44 283 GLU A O 1
ATOM 2196 N N . GLN A 1 284 ? -43.234 15.642 43.504 1.00 64.94 284 GLN A N 1
ATOM 2197 C CA . GLN A 1 284 ? -43.167 16.835 44.363 1.00 64.94 284 GLN A CA 1
ATOM 2198 C C . GLN A 1 284 ? -43.971 18.030 43.832 1.00 64.94 284 GLN A C 1
ATOM 2200 O O . GLN A 1 284 ? -44.143 19.013 44.553 1.00 64.94 284 GLN A O 1
ATOM 2205 N N . THR A 1 285 ? -44.422 17.976 42.577 1.00 67.69 285 THR A N 1
ATOM 2206 C CA . THR A 1 285 ? -45.165 19.058 41.909 1.00 67.69 285 THR A CA 1
ATOM 2207 C C . THR A 1 285 ? -46.638 18.721 41.646 1.00 67.69 285 THR A C 1
ATOM 2209 O O . THR A 1 285 ? -47.365 19.587 41.155 1.00 67.69 285 THR A O 1
ATOM 2212 N N . ALA A 1 286 ? -47.075 17.506 42.001 1.00 53.56 286 ALA A N 1
ATOM 2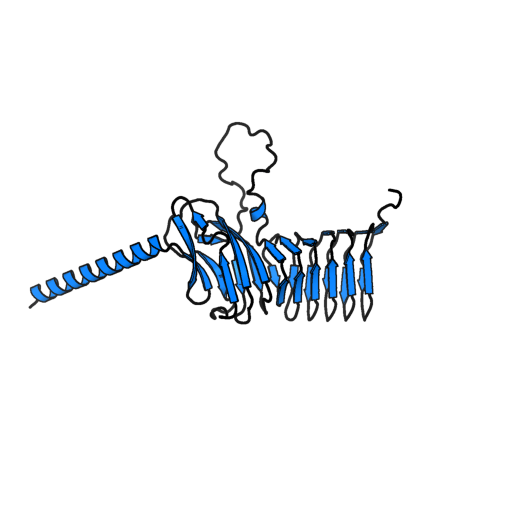213 C CA . ALA A 1 286 ? -48.467 17.042 41.996 1.00 53.56 286 ALA A CA 1
ATOM 2214 C C . ALA A 1 286 ? -49.106 17.160 43.390 1.00 53.56 286 ALA A C 1
ATOM 2216 O O . ALA A 1 286 ? -50.323 17.450 43.442 1.00 53.56 286 ALA A O 1
#

Sequence (286 aa):
NSIPTTQINGSINLTDNATVNIHGLAKLNGNVTLIDHSQFTLSNNATQIGNIKLSNHANATVDNAKLNGNVNLTDSAQFSLKNSHFSHQIQGDKDTTVTLENATWTMPSDATLQNLTLNNSTVTLNSAYSASSNNAPRHRRSLETETTPTSAEHRFNTLTVNGKLRGKGKFQFTSSLFGYESDKLKLSNDAEGDYTLSVRNTGKEPVTFGQLTLVESKDNKPLSDKLTFTLENDHVDAGALRYKLVKNNGEFRLHNPIKEQELRNDLVRAEQAERTLEAKQVEQTA

InterPro domains:
  IPR004899 Pertactin, central region [PF03212] (114-255)
  IPR006315 Outer membrane autotransporter barrel domain [TIGR01414] (154-263)
  IPR011050 Pectin lyase fold/virulence factor [SSF51126] (9-259)
  IPR012332 Autotransporter, pectate lyase C-like domain superfamily [G3DSA:2.160.20.20] (1-257)
  IPR050909 Bacterial Autotransporter Virulence Factors [PTHR12338] (1-266)
  IPR057393 PIC/HAP1/IgA0-like, second beta-solenoid repeat region [PF24078] (49-100)

Organism: Haemophilus influenzae (NCBI:txid727)

Foldseek 3Di:
DPDAQAEAEEEAEEEDAAEDEAEDSYEYEEEYEYEAAYEYEYYHAYEYQYEYEYEDAYEYEYANYYYNYEYEYEDQYEYEYYCEEEEEAYEADPNYEYEYYVYEYEYPAAYEHAEYEYHAYEYEQHPVLVVPPDPPPCPPDDPDDDPPPPDPPPDAHEYEHNHEYDEEYEYEKEEELQDLDIHAYEYEQRYAYEYEYEYHYPLAHHPDADKRFHYYYPPLAAHYPRHYYAYVVQWDHRHPFIWGWDQDSNTIITHGPVVVVVVVVVVVVVVVVVVVVVVVVVVVVD

Radius of gyration: 24.64 Å; chains: 1; bounding box: 84×33×74 Å

pLDDT: mean 90.58, std 16.65, range [31.05, 98.94]

Secondary structure (DSSP, 8-state):
--PPPEEEES-EEE-TT-EEEEESSEEEES-EEE-TT-EEEEETT-EEES-EEE-TT-EEEEESSEEES-EEE-TT-EEEEES-EE-S-EEE-TT-EEEEES-EEE-SS-EEESEEEEEEEEEES-THHHHTSS-S------S-------SS--PPPEEEESS-EEEEEEEEEEEETTTTEE-EEEE-TT--EEEEEEEEE--PPPSS---EEEEEESSSSPP-TTEEEEETTS-EEETTEEEEEEEETTEEEEE-HHHHHHHHHHHHHHHHHHHHHHHHHHHHH-